Protein 3MSZ (pdb70)

Secondary structure (DSSP, 8-state):
--EEEEE-TT-HHHHHHHHHHHHTT---EEEE--SHHHHHHHHH---SS--SS---SS-EEEETTEEEESHHHHHHTHHHHTT-/--EEEEE-TT-HHHHHHHHHHHHTT---EEEE--SHHHHHHHHH---S--SSS---SS-EEEETTEEEESHHHHHHTHHHHHTT-

Solvent-accessible surface area: 10669 Å² total

Radius of gyration: 21.6 Å; Cα contacts (8 Å, |Δi|>4): 245; chains: 2; bounding box: 24×39×64 Å

CATH classification: 3.40.30.10

Organism: Francisella tularensis subsp. tularensis (strain SCHU S4 / Schu 4) (NCBI:txid177416)

Foldseek 3Di:
DEKEKEEEPPDVQSVVVVVLCVVLVHDYHYDYDHDPVRLVVVQVVCPVPQAPDRDDDDTWMDDPSHTQGTNVSCVVCVPVVSVD/DAKEWEEEPPDVQSVVLVVLCVVLVHDYHYDYDHDPVVVVVVLVVCVVPQEPDRDDHDTWMADPSHTQGHSVSCVVCVVVVSVVD

Nearest PDB structures (foldseek):
  3msz-assembly1_A  TM=1.012E+00  e=7.081E-17  Francisella tularensis subsp. tularensis SCHU S4
  7c10-assembly1_A  TM=7.544E-01  e=7.042E-05  Alkaliphilus oremlandii OhILAs
  3rhb-assembly1_A  TM=8.238E-01  e=4.441E-04  Arabidopsis thaliana
  1grx-assembly1_A  TM=6.481E-01  e=5.360E-05  Escherichia coli
  2g2q-assembly2_B  TM=4.578E-01  e=2.526E-01  Orthopoxvirus vaccinia

Structure (mmCIF, N/CA/C/O backbone):
data_3MSZ
#
_entry.id   3MSZ
#
_cell.length_a   49.139
_cell.length_b   49.139
_cell.length_c   140.199
_cell.angle_alpha   90.00
_cell.angle_beta   90.00
_cell.angle_gamma   120.00
#
_symmetry.space_group_name_H-M   'P 32 2 1'
#
loop_
_entity.id
_entity.type
_entity.pdbx_description
1 polymer 'Glutaredoxin 1'
2 non-polymer 'CACODYLATE ION'
3 non-polymer GLUTATHIONE
4 non-polymer GLYCEROL
5 water water
#
loop_
_atom_site.group_PDB
_atom_site.id
_atom_site.type_symbol
_atom_site.label_atom_id
_atom_site.label_alt_id
_atom_site.label_comp_id
_atom_site.label_asym_id
_atom_site.label_entity_id
_atom_site.label_seq_id
_atom_site.pdbx_PDB_ins_code
_atom_site.Cartn_x
_atom_site.Cartn_y
_atom_site.Cartn_z
_atom_site.occupancy
_atom_site.B_iso_or_equiv
_atom_site.auth_seq_id
_atom_site.auth_comp_id
_atom_site.auth_asym_id
_atom_site.auth_atom_id
_atom_site.pdbx_PDB_model_num
ATOM 1 N N . ALA A 1 3 ? -16.490 -11.277 15.635 1.00 80.15 0 ALA A N 1
ATOM 2 C CA . ALA A 1 3 ? -16.180 -9.999 15.016 1.00 75.88 0 ALA A CA 1
ATOM 3 C C . ALA A 1 3 ? -16.833 -9.875 13.629 1.00 75.14 0 ALA A C 1
ATOM 4 O O . ALA A 1 3 ? -16.731 -10.785 12.798 1.00 77.79 0 ALA A O 1
ATOM 14 N N . LYS A 1 5 ? -16.941 -7.645 10.017 1.00 33.62 2 LYS A N 1
ATOM 15 C CA . LYS A 1 5 ? -15.949 -6.946 9.212 1.00 36.72 2 LYS A CA 1
ATOM 16 C C . LYS A 1 5 ? -16.482 -5.577 8.766 1.00 40.06 2 LYS A C 1
ATOM 17 O O . LYS A 1 5 ? -17.445 -5.491 7.997 1.00 42.96 2 LYS A O 1
ATOM 23 N N . VAL A 1 6 ? -15.849 -4.518 9.262 1.00 37.79 3 VAL A N 1
ATOM 24 C CA . VAL A 1 6 ? -16.261 -3.147 8.992 1.00 34.61 3 VAL A CA 1
ATOM 25 C C . VAL A 1 6 ? -15.226 -2.434 8.150 1.00 27.85 3 VAL A C 1
ATOM 26 O O . VAL A 1 6 ? -14.047 -2.410 8.479 1.00 27.41 3 VAL A O 1
ATOM 30 N N . LYS A 1 7 ? -15.680 -1.835 7.062 1.00 25.19 4 LYS A N 1
ATOM 31 C CA . LYS A 1 7 ? -14.829 -0.984 6.255 1.00 25.63 4 LYS A CA 1
ATOM 32 C C . LYS A 1 7 ? -15.441 0.413 6.171 1.00 25.92 4 LYS A C 1
ATOM 33 O O . LYS A 1 7 ? -16.636 0.575 5.885 1.00 28.10 4 LYS A O 1
ATOM 39 N N A ILE A 1 8 ? -14.620 1.426 6.439 0.69 24.43 5 ILE A N 1
ATOM 40 N N B ILE A 1 8 ? -14.623 1.426 6.413 0.31 24.08 5 ILE A N 1
ATOM 41 C CA A ILE A 1 8 ? -15.049 2.814 6.346 0.69 21.80 5 ILE A CA 1
ATOM 42 C CA B ILE A 1 8 ? -15.095 2.792 6.307 0.31 22.48 5 ILE A CA 1
ATOM 43 C C A ILE A 1 8 ? -14.138 3.629 5.437 0.69 23.81 5 ILE A C 1
ATOM 44 C C B ILE A 1 8 ? -14.160 3.640 5.454 0.31 23.31 5 ILE A C 1
ATOM 45 O O A ILE A 1 8 ? -12.912 3.651 5.615 0.69 24.06 5 ILE A O 1
ATOM 46 O O B ILE A 1 8 ? -12.943 3.671 5.664 0.31 23.74 5 ILE A O 1
ATOM 55 N N . TYR A 1 9 ? -14.757 4.324 4.489 1.00 22.36 6 TYR A N 1
ATOM 56 C CA . TYR A 1 9 ? -14.051 5.216 3.609 1.00 21.08 6 TYR A CA 1
ATOM 57 C C . TYR A 1 9 ? -14.261 6.638 4.090 1.00 22.41 6 TYR A C 1
ATOM 58 O O . TYR A 1 9 ? -15.403 7.063 4.296 1.00 21.06 6 TYR A O 1
ATOM 67 N N . THR A 1 10 ? -13.156 7.375 4.235 1.00 17.09 7 THR A N 1
ATOM 68 C CA . THR A 1 10 ? -13.188 8.667 4.869 1.00 13.53 7 THR A CA 1
ATOM 69 C C . THR A 1 10 ? -12.243 9.660 4.198 1.00 21.64 7 THR A C 1
ATOM 70 O O . THR A 1 10 ? -11.532 9.328 3.250 1.00 23.29 7 THR A O 1
ATOM 74 N N . ARG A 1 11 ? -12.281 10.894 4.690 1.00 24.76 8 ARG A N 1
ATOM 75 C CA . ARG A 1 11 ? -11.259 11.884 4.390 1.00 25.61 8 ARG A CA 1
ATOM 76 C C . ARG A 1 11 ? -10.963 12.626 5.712 1.00 29.77 8 ARG A C 1
ATOM 77 O O . ARG A 1 11 ? -11.779 12.587 6.674 1.00 25.62 8 ARG A O 1
ATOM 85 N N . ASN A 1 12 ? -9.796 13.261 5.792 1.00 30.17 9 ASN A N 1
ATOM 86 C CA . ASN A 1 12 ? -9.489 14.147 6.935 1.00 27.48 9 ASN A CA 1
ATOM 87 C C . ASN A 1 12 ? -10.282 15.458 6.829 1.00 24.01 9 ASN A C 1
ATOM 88 O O . ASN A 1 12 ? -10.560 15.933 5.723 1.00 23.20 9 ASN A O 1
ATOM 93 N N . GLY A 1 13 ? -10.660 16.036 7.969 1.00 22.18 10 GLY A N 1
ATOM 94 C CA . GLY A 1 13 ? -11.459 17.256 7.993 1.00 25.87 10 GLY A CA 1
ATOM 95 C C . GLY A 1 13 ? -12.944 17.016 7.746 1.00 30.29 10 GLY A C 1
ATOM 96 O O . GLY A 1 13 ? -13.696 17.951 7.456 1.00 29.95 10 GLY A O 1
ATOM 97 N N A CYS A 1 14 ? -13.359 15.753 7.870 0.46 27.21 11 CYS A N 1
ATOM 98 N N B CYS A 1 14 ? -13.355 15.756 7.841 0.54 27.22 11 CYS A N 1
ATOM 99 C CA A CYS A 1 14 ? -14.752 15.334 7.698 0.46 25.85 11 CYS A CA 1
ATOM 100 C CA B CYS A 1 14 ? -14.756 15.402 7.705 0.54 25.48 11 CYS A CA 1
ATOM 101 C C A CYS A 1 14 ? -15.347 14.883 9.038 0.46 24.07 11 CYS A C 1
ATOM 102 C C B CYS A 1 14 ? -15.284 14.923 9.060 0.54 23.99 11 CYS A C 1
ATOM 103 O O A CYS A 1 14 ? -15.226 13.718 9.418 0.46 27.22 11 CYS A O 1
ATOM 104 O O B CYS A 1 14 ? -15.030 13.796 9.487 0.54 27.07 11 CYS A O 1
ATOM 109 N N . PRO A 1 15 ? -15.980 15.809 9.769 1.00 25.50 12 PRO A N 1
ATOM 110 C CA . PRO A 1 15 ? -16.467 15.450 11.103 1.00 23.23 12 PRO A CA 1
ATOM 111 C C . PRO A 1 15 ? -17.429 14.273 11.103 1.00 24.51 12 PRO A C 1
ATOM 112 O O . PRO A 1 15 ? -17.400 13.475 12.050 1.00 21.40 12 PRO A O 1
ATOM 116 N N . TYR A 1 16 ? -18.246 14.130 10.063 1.00 20.33 13 TYR A N 1
ATOM 117 C CA . TYR A 1 16 ? -19.145 12.977 10.037 1.00 22.54 13 TYR A CA 1
ATOM 118 C C . TYR A 1 16 ? -18.374 11.673 9.918 1.00 23.39 13 TYR A C 1
ATOM 119 O O . TYR A 1 16 ? -18.838 10.638 10.402 1.00 22.22 13 TYR A O 1
ATOM 128 N N A CYS A 1 17 ? -17.206 11.726 9.288 0.49 20.15 14 CYS A N 1
ATOM 129 N N B CYS A 1 17 ? -17.206 11.720 9.284 0.51 20.15 14 CYS A N 1
ATOM 130 C CA A CYS A 1 17 ? -16.295 10.584 9.280 0.49 19.73 14 CYS A CA 1
ATOM 131 C CA B CYS A 1 17 ? -16.295 10.573 9.290 0.51 19.71 14 CYS A CA 1
ATOM 132 C C A CYS A 1 17 ? -15.814 10.281 10.701 0.49 21.39 14 CYS A C 1
ATOM 133 C C B CYS A 1 17 ? -15.805 10.277 10.705 0.51 21.37 14 CYS A C 1
ATOM 134 O O A CYS A 1 17 ? -15.686 9.123 11.082 0.49 22.58 14 CYS A O 1
ATOM 135 O O B CYS A 1 17 ? -15.651 9.120 11.083 0.51 22.44 14 CYS A O 1
ATOM 140 N N . VAL A 1 18 ? -15.561 11.322 11.491 1.00 20.95 15 VAL A N 1
ATOM 141 C CA . VAL A 1 18 ? -15.106 11.129 12.888 1.00 20.15 15 VAL A CA 1
ATOM 142 C C . VAL A 1 18 ? -16.292 10.601 13.733 1.00 22.18 15 VAL A C 1
ATOM 143 O O . VAL A 1 18 ? -16.105 9.717 14.556 1.00 19.81 15 VAL A O 1
ATOM 147 N N . TRP A 1 19 ? -17.514 11.121 13.509 1.00 18.14 16 TRP A N 1
ATOM 148 C CA . TRP A 1 19 ? -18.666 10.612 14.266 1.00 21.84 16 TRP A CA 1
ATOM 149 C C . TRP A 1 19 ? -18.879 9.125 14.001 1.00 22.35 16 TRP A C 1
ATOM 150 O O . TRP A 1 19 ? -19.259 8.380 14.887 1.00 19.92 16 TRP A O 1
ATOM 161 N N . ALA A 1 20 ? -18.649 8.701 12.776 1.00 15.97 17 ALA A N 1
ATOM 162 C CA . ALA A 1 20 ? -18.859 7.302 12.435 1.00 20.61 17 ALA A CA 1
ATOM 163 C C . ALA A 1 20 ? -17.848 6.421 13.134 1.00 22.66 17 ALA A C 1
ATOM 164 O O . ALA A 1 20 ? -18.195 5.367 13.713 1.00 21.95 17 ALA A O 1
ATOM 166 N N . LYS A 1 21 ? -16.578 6.806 13.038 1.00 24.76 18 LYS A N 1
ATOM 167 C CA . LYS A 1 21 ? -15.487 6.052 13.702 1.00 25.90 18 LYS A CA 1
ATOM 168 C C . LYS A 1 21 ? -15.687 6.017 15.211 1.00 25.86 18 LYS A C 1
ATOM 169 O O . LYS A 1 21 ? -15.532 4.978 15.850 1.00 28.60 18 LYS A O 1
ATOM 175 N N . GLN A 1 22 ? -16.014 7.173 15.776 1.00 23.11 19 GLN A N 1
ATOM 176 C CA . GLN A 1 22 ? -16.274 7.272 17.204 1.00 22.22 19 GLN A CA 1
ATOM 177 C C . GLN A 1 22 ? -17.372 6.314 17.645 1.00 23.74 19 GLN A C 1
ATOM 178 O O . GLN A 1 22 ? -17.290 5.713 18.721 1.00 22.45 19 GLN A O 1
ATOM 184 N N . TRP A 1 23 ? -18.402 6.162 16.814 1.00 20.62 20 TRP A N 1
ATOM 185 C CA . TRP A 1 23 ? -19.471 5.227 17.143 1.00 25.74 20 TRP A CA 1
ATOM 186 C C . TRP A 1 23 ? -18.945 3.785 17.248 1.00 24.79 20 TRP A C 1
ATOM 187 O O . TRP A 1 23 ? -19.276 3.043 18.183 1.00 22.54 20 TRP A O 1
ATOM 198 N N . PHE A 1 24 ? -18.155 3.374 16.267 1.00 24.21 21 PHE A N 1
ATOM 199 C CA . PHE A 1 24 ? -17.586 2.030 16.282 1.00 29.58 21 PHE A CA 1
ATOM 200 C C . PHE A 1 24 ? -16.667 1.850 17.487 1.00 29.24 21 PHE A C 1
ATOM 201 O O . PHE A 1 24 ? -16.741 0.832 18.184 1.00 26.26 21 PHE A O 1
ATOM 209 N N . GLU A 1 25 ? -15.818 2.850 17.724 1.00 24.33 22 GLU A N 1
ATOM 210 C CA . GLU A 1 25 ? -14.904 2.839 18.871 1.00 30.70 22 GLU A CA 1
ATOM 211 C C . GLU A 1 25 ? -15.625 2.791 20.223 1.00 29.07 22 GLU A C 1
ATOM 212 O O . GLU A 1 25 ? -15.181 2.095 21.122 1.00 26.16 22 GLU A O 1
ATOM 218 N N . GLU A 1 26 ? -16.721 3.529 20.373 1.00 26.41 23 GLU A N 1
ATOM 219 C CA . GLU A 1 26 ? -17.461 3.563 21.649 1.00 29.14 23 GLU A CA 1
ATOM 220 C C . GLU A 1 26 ? -18.167 2.249 21.885 1.00 28.12 23 GLU A C 1
ATOM 221 O O . GLU A 1 26 ? -18.593 1.943 23.003 1.00 29.74 23 GLU A O 1
ATOM 227 N N . ASN A 1 27 ? -18.241 1.436 20.839 1.00 23.19 24 ASN A N 1
ATOM 228 C CA . ASN A 1 27 ? -18.845 0.110 20.952 1.00 19.77 24 ASN A CA 1
ATOM 229 C C . ASN A 1 27 ? -17.828 -1.036 20.778 1.00 27.73 24 ASN A C 1
ATOM 230 O O . ASN A 1 27 ? -18.187 -2.204 20.577 1.00 31.53 24 ASN A O 1
ATOM 235 N N . ASN A 1 28 ? -16.553 -0.674 20.856 1.00 25.16 25 ASN A N 1
ATOM 236 C CA . ASN A 1 28 ? -15.475 -1.636 20.771 1.00 30.07 25 ASN A CA 1
ATOM 237 C C . ASN A 1 28 ? -15.564 -2.496 19.510 1.00 33.80 25 ASN A C 1
ATOM 238 O O . ASN A 1 28 ? -15.377 -3.719 19.557 1.00 31.52 25 ASN A O 1
ATOM 243 N N . ILE A 1 29 ? -15.862 -1.854 18.385 1.00 29.17 26 ILE A N 1
ATOM 244 C CA . ILE A 1 29 ? -15.932 -2.548 17.107 1.00 32.30 26 ILE A CA 1
ATOM 245 C C . ILE A 1 29 ? -14.747 -2.091 16.260 1.00 31.51 26 ILE A C 1
ATOM 246 O O . ILE A 1 29 ? -14.602 -0.905 15.975 1.00 29.38 26 ILE A O 1
ATOM 251 N N . ALA A 1 30 ? -13.869 -3.023 15.904 1.00 30.53 27 ALA A N 1
ATOM 252 C CA . ALA A 1 30 ? -12.720 -2.689 15.064 1.00 37.28 27 ALA A CA 1
ATOM 253 C C . ALA A 1 30 ? -13.164 -2.430 13.635 1.00 30.07 27 ALA A C 1
ATOM 254 O O . ALA A 1 30 ? -14.187 -2.919 13.204 1.00 32.37 27 ALA A O 1
ATOM 256 N N . PHE A 1 31 ? -12.387 -1.656 12.896 1.00 33.34 28 PHE A N 1
ATOM 257 C CA . PHE A 1 31 ? -12.751 -1.335 11.521 1.00 32.81 28 PHE A CA 1
ATOM 258 C C . PHE A 1 31 ? -11.475 -1.028 10.763 1.00 32.52 28 PHE A C 1
ATOM 259 O O . PHE A 1 31 ? -10.456 -0.671 11.371 1.00 30.85 28 PHE A O 1
ATOM 267 N N . ASP A 1 32 ? -11.543 -1.189 9.446 1.00 25.49 29 ASP A N 1
ATOM 268 C CA . ASP A 1 32 ? -10.482 -0.779 8.544 1.00 37.29 29 ASP A CA 1
ATOM 269 C C . ASP A 1 32 ? -10.892 0.514 7.843 1.00 34.75 29 ASP A C 1
ATOM 270 O O . ASP A 1 32 ? -11.961 0.601 7.201 1.00 31.53 29 ASP A O 1
ATOM 275 N N . GLU A 1 33 ? -10.037 1.519 7.972 1.00 30.95 30 GLU A N 1
ATOM 276 C CA . GLU A 1 33 ? -10.311 2.817 7.393 1.00 26.91 30 GLU A CA 1
ATOM 277 C C . GLU A 1 33 ? -9.466 2.996 6.136 1.00 26.49 30 GLU A C 1
ATOM 278 O O . GLU A 1 33 ? -8.250 2.754 6.142 1.00 28.30 30 GLU A O 1
ATOM 284 N N . THR A 1 34 ? -10.107 3.455 5.071 1.00 23.43 31 THR A N 1
ATOM 285 C CA . THR A 1 34 ? -9.390 3.930 3.890 1.00 28.01 31 THR A CA 1
ATOM 286 C C . THR A 1 34 ? -9.605 5.431 3.744 1.00 29.89 31 THR A C 1
ATOM 287 O O . THR A 1 34 ? -10.746 5.875 3.579 1.00 24.80 31 THR A O 1
ATOM 291 N N . ILE A 1 35 ? -8.519 6.204 3.833 1.00 30.24 32 ILE A N 1
ATOM 292 C CA . ILE A 1 35 ? -8.580 7.668 3.752 1.00 28.13 32 ILE A CA 1
ATOM 293 C C . ILE A 1 35 ? -8.283 8.135 2.320 1.00 29.99 32 ILE A C 1
ATOM 294 O O . ILE A 1 35 ? -7.251 7.812 1.757 1.00 36.09 32 ILE A O 1
ATOM 299 N N A ILE A 1 36 ? -9.210 8.879 1.735 0.55 26.45 33 ILE A N 1
ATOM 300 N N B ILE A 1 36 ? -9.207 8.903 1.762 0.45 26.77 33 ILE A N 1
ATOM 301 C CA A ILE A 1 36 ? -9.020 9.437 0.399 0.55 28.60 33 ILE A CA 1
ATOM 302 C CA B ILE A 1 36 ? -9.078 9.438 0.415 0.45 28.54 33 ILE A CA 1
ATOM 303 C C A ILE A 1 36 ? -9.242 10.945 0.440 0.55 28.03 33 ILE A C 1
ATOM 304 C C B ILE A 1 36 ? -9.260 10.953 0.475 0.45 27.99 33 ILE A C 1
ATOM 305 O O A ILE A 1 36 ? -10.361 11.432 0.261 0.55 25.81 33 ILE A O 1
ATOM 306 O O B ILE A 1 36 ? -10.378 11.457 0.341 0.45 25.76 33 ILE A O 1
ATOM 315 N N . ASP A 1 37 ? -8.175 11.689 0.696 1.00 29.11 34 ASP A N 1
ATOM 316 C CA . ASP A 1 37 ? -8.312 13.138 0.934 1.00 33.39 34 ASP A CA 1
ATOM 317 C C . ASP A 1 37 ? -8.573 13.941 -0.344 1.00 32.17 34 ASP A C 1
ATOM 318 O O . ASP A 1 37 ? -9.411 14.853 -0.373 1.00 36.45 34 ASP A O 1
ATOM 323 N N . ASP A 1 38 ? -7.901 13.593 -1.422 1.00 23.78 35 ASP A N 1
ATOM 324 C CA . ASP A 1 38 ? -8.036 14.491 -2.575 1.00 32.89 35 ASP A CA 1
ATOM 325 C C . ASP A 1 38 ? -9.298 14.295 -3.422 1.00 31.88 35 ASP A C 1
ATOM 326 O O . ASP A 1 38 ? -9.880 13.192 -3.509 1.00 34.01 35 ASP A O 1
ATOM 331 N N . TYR A 1 39 ? -9.738 15.395 -4.012 1.00 29.08 36 TYR A N 1
ATOM 332 C CA . TYR A 1 39 ? -10.969 15.401 -4.771 1.00 33.72 36 TYR A CA 1
ATOM 333 C C . TYR A 1 39 ? -10.864 14.397 -5.916 1.00 33.62 36 TYR A C 1
ATOM 334 O O . TYR A 1 39 ? -11.806 13.635 -6.152 1.00 31.48 36 TYR A O 1
ATOM 343 N N . ALA A 1 40 ? -9.713 14.370 -6.591 1.00 33.57 37 ALA A N 1
ATOM 344 C CA . ALA A 1 40 ? -9.493 13.416 -7.696 1.00 29.64 37 ALA A CA 1
ATOM 345 C C . ALA A 1 40 ? -9.663 11.947 -7.283 1.00 34.32 37 ALA A C 1
ATOM 346 O O . ALA A 1 40 ? -10.362 11.180 -7.953 1.00 35.40 37 ALA A O 1
ATOM 348 N N . GLN A 1 41 ? -9.015 11.553 -6.192 1.00 30.84 38 GLN A N 1
ATOM 349 C CA . GLN A 1 41 ? -9.142 10.199 -5.667 1.00 32.34 38 GLN A CA 1
ATOM 350 C C . GLN A 1 41 ? -10.561 9.867 -5.222 1.00 30.73 38 GLN A C 1
ATOM 351 O O . GLN A 1 41 ? -11.017 8.748 -5.403 1.00 30.99 38 GLN A O 1
ATOM 357 N N . ARG A 1 42 ? -11.247 10.811 -4.596 1.00 28.84 39 ARG A N 1
ATOM 358 C CA . ARG A 1 42 ? -12.606 10.542 -4.128 1.00 26.66 39 ARG A CA 1
ATOM 359 C C . ARG A 1 42 ? -13.574 10.368 -5.281 1.00 26.30 39 ARG A C 1
ATOM 360 O O . ARG A 1 42 ? -14.426 9.477 -5.248 1.00 27.22 39 ARG A O 1
ATOM 368 N N . SER A 1 43 ? -13.464 11.201 -6.307 1.00 25.62 40 SER A N 1
ATOM 369 C CA . SER A 1 43 ? -14.459 11.106 -7.379 1.00 27.97 40 SER A CA 1
ATOM 370 C C . SER A 1 43 ? -14.264 9.828 -8.171 1.00 23.80 40 SER A C 1
ATOM 371 O O . SER A 1 43 ? -15.219 9.274 -8.690 1.00 24.06 40 SER A O 1
ATOM 374 N N . LYS A 1 44 ? -13.018 9.365 -8.247 1.00 26.43 41 LYS A N 1
ATOM 375 C CA . LYS A 1 44 ? -12.709 8.104 -8.899 1.00 30.25 41 LYS A CA 1
ATOM 376 C C . LYS A 1 44 ? -13.282 6.934 -8.089 1.00 27.60 41 LYS A C 1
ATOM 377 O O . LYS A 1 44 ? -13.822 5.986 -8.636 1.00 22.28 41 LYS A O 1
ATOM 383 N N . PHE A 1 45 ? -13.104 6.987 -6.783 1.00 24.20 42 PHE A N 1
ATOM 384 C CA . PHE A 1 45 ? -13.733 6.040 -5.888 1.00 24.12 42 PHE A CA 1
ATOM 385 C C . PHE A 1 45 ? -15.286 6.065 -6.002 1.00 22.50 42 PHE A C 1
ATOM 386 O O . PHE A 1 45 ? -15.923 5.020 -6.116 1.00 22.73 42 PHE A O 1
ATOM 394 N N . TYR A 1 46 ? -15.896 7.249 -5.991 1.00 18.23 43 TYR A N 1
ATOM 395 C CA . TYR A 1 46 ? -17.344 7.332 -6.180 1.00 20.28 43 TYR A CA 1
ATOM 396 C C . TYR A 1 46 ? -17.791 6.648 -7.466 1.00 26.69 43 TYR A C 1
ATOM 397 O O . TYR A 1 46 ? -18.727 5.821 -7.466 1.00 22.69 43 TYR A O 1
ATOM 406 N N A ASP A 1 47 ? -17.133 6.987 -8.564 0.53 25.71 44 ASP A N 1
ATOM 407 N N B ASP A 1 47 ? -17.148 6.986 -8.579 0.47 25.89 44 ASP A N 1
ATOM 408 C CA A ASP A 1 47 ? -17.575 6.485 -9.860 0.53 27.26 44 ASP A CA 1
ATOM 409 C CA B ASP A 1 47 ? -17.582 6.438 -9.870 0.47 26.51 44 ASP A CA 1
ATOM 410 C C A ASP A 1 47 ? -17.378 4.962 -9.928 0.53 27.49 44 ASP A C 1
ATOM 411 C C B ASP A 1 47 ? -17.417 4.927 -9.857 0.47 27.60 44 ASP A C 1
ATOM 412 O O A ASP A 1 47 ? -18.246 4.225 -10.414 0.53 26.74 44 ASP A O 1
ATOM 413 O O B ASP A 1 47 ? -18.320 4.169 -10.244 0.47 26.39 44 ASP A O 1
ATOM 422 N N . GLU A 1 48 ? -16.253 4.489 -9.395 1.00 26.41 45 GLU A N 1
ATOM 423 C CA . GLU A 1 48 ? -15.990 3.074 -9.292 1.00 29.71 45 GLU A CA 1
ATOM 424 C C . GLU A 1 48 ? -17.059 2.339 -8.461 1.00 28.01 45 GLU A C 1
ATOM 425 O O . GLU A 1 48 ? -17.649 1.385 -8.919 1.00 26.02 45 GLU A O 1
ATOM 439 N N . ASN A 1 50 ? -20.066 3.365 -7.665 1.00 20.45 47 ASN A N 1
ATOM 440 C CA . ASN A 1 50 ? -21.406 3.550 -8.250 1.00 15.83 47 ASN A CA 1
ATOM 441 C C . ASN A 1 50 ? -21.671 2.637 -9.447 1.00 22.87 47 ASN A C 1
ATOM 442 O O . ASN A 1 50 ? -22.817 2.478 -9.866 1.00 24.82 47 ASN A O 1
ATOM 447 N N . GLN A 1 51 ? -20.626 1.984 -9.935 1.00 20.53 48 GLN A N 1
ATOM 448 C CA . GLN A 1 51 ? -20.773 1.001 -10.994 1.00 19.12 48 GLN A CA 1
ATOM 449 C C . GLN A 1 51 ? -20.312 -0.396 -10.592 1.00 21.16 48 GLN A C 1
ATOM 450 O O . GLN A 1 51 ? -20.047 -1.245 -11.463 1.00 26.85 48 GLN A O 1
ATOM 456 N N . SER A 1 52 ? -20.198 -0.654 -9.291 1.00 19.81 49 SER A N 1
ATOM 457 C CA . SER A 1 52 ? -19.582 -1.897 -8.844 1.00 21.32 49 SER A CA 1
ATOM 458 C C . SER A 1 52 ? -20.642 -2.930 -8.509 1.00 22.62 49 SER A C 1
ATOM 459 O O . SER A 1 52 ? -20.337 -4.104 -8.352 1.00 21.77 49 SER A O 1
ATOM 462 N N . GLY A 1 53 ? -21.885 -2.480 -8.348 1.00 21.81 50 GLY A N 1
ATOM 463 C CA . GLY A 1 53 ? -22.923 -3.369 -7.870 1.00 20.43 50 GLY A CA 1
ATOM 464 C C . GLY A 1 53 ? -22.963 -3.474 -6.343 1.00 25.54 50 GLY A C 1
ATOM 465 O O . GLY A 1 53 ? -23.826 -4.154 -5.812 1.00 29.51 50 GLY A O 1
ATOM 466 N N . LYS A 1 54 ? -22.059 -2.810 -5.626 1.00 25.84 51 LYS A N 1
ATOM 467 C CA . LYS A 1 54 ? -21.948 -3.029 -4.168 1.00 30.69 51 LYS A CA 1
ATOM 468 C C . LYS A 1 54 ? -22.639 -1.966 -3.301 1.00 29.99 51 LYS A C 1
ATOM 469 O O . LYS A 1 54 ? -22.750 -2.126 -2.089 1.00 31.49 51 LYS A O 1
ATOM 475 N N . VAL A 1 55 ? -23.078 -0.867 -3.898 1.00 25.58 52 VAL A N 1
ATOM 476 C CA . VAL A 1 55 ? -23.696 0.189 -3.092 1.00 21.69 52 VAL A CA 1
ATOM 477 C C . VAL A 1 55 ? -25.199 0.143 -3.283 1.00 26.22 52 VAL A C 1
ATOM 478 O O . VAL A 1 55 ? -25.707 -0.440 -4.264 1.00 26.46 52 VAL A O 1
ATOM 482 N N . ILE A 1 56 ? -25.929 0.713 -2.336 1.00 24.09 53 ILE A N 1
ATOM 483 C CA . ILE A 1 56 ? -27.390 0.597 -2.377 1.00 28.86 53 ILE A CA 1
ATOM 484 C C . ILE A 1 56 ? -28.024 1.899 -2.818 1.00 23.97 53 ILE A C 1
ATOM 485 O O . ILE A 1 56 ? -29.247 1.992 -2.988 1.00 24.87 53 ILE A O 1
ATOM 490 N N . PHE A 1 57 ? -27.172 2.910 -2.971 1.00 19.62 54 PHE A N 1
ATOM 491 C CA . PHE A 1 57 ? -27.561 4.171 -3.543 1.00 21.96 54 PHE A CA 1
ATOM 492 C C . PHE A 1 57 ? -26.288 4.813 -4.142 1.00 24.97 54 PHE A C 1
ATOM 493 O O . PHE A 1 57 ? -25.176 4.402 -3.836 1.00 23.52 54 PHE A O 1
ATOM 501 N N . PRO A 1 58 ? -26.450 5.798 -5.024 1.00 24.12 55 PRO A N 1
ATOM 502 C CA . PRO A 1 58 ? -25.248 6.351 -5.672 1.00 23.72 55 PRO A CA 1
ATOM 503 C C . PRO A 1 58 ? -24.535 7.258 -4.707 1.00 23.53 55 PRO A C 1
ATOM 504 O O . PRO A 1 58 ? -25.176 8.177 -4.191 1.00 25.90 55 PRO A O 1
ATOM 508 N N . ILE A 1 59 ? -23.261 6.992 -4.418 1.00 18.63 56 ILE A N 1
ATOM 509 C CA . ILE A 1 59 ? -22.579 7.735 -3.360 1.00 21.31 56 ILE A CA 1
ATOM 510 C C . ILE A 1 59 ? -21.865 8.960 -3.914 1.00 25.90 56 ILE A C 1
ATOM 511 O O . ILE A 1 59 ? -21.417 8.960 -5.063 1.00 25.65 56 ILE A O 1
ATOM 516 N N . SER A 1 60 ? -21.741 9.998 -3.094 1.00 23.33 57 SER A N 1
ATOM 517 C CA . SER A 1 60 ? -21.041 11.196 -3.532 1.00 19.70 57 SER A CA 1
ATOM 518 C C . SER A 1 60 ? -20.526 11.979 -2.335 0.84 25.37 57 SER A C 1
ATOM 519 O O . SER A 1 60 ? -20.147 13.139 -2.461 0.76 17.89 57 SER A O 1
ATOM 522 N N . THR A 1 61 ? -20.513 11.332 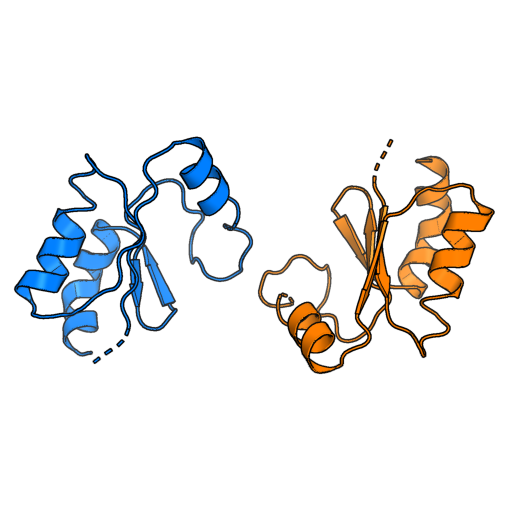-1.177 1.00 23.90 58 THR A N 1
ATOM 523 C CA . THR A 1 61 ? -19.966 11.919 0.038 1.00 27.95 58 THR A CA 1
ATOM 524 C C . THR A 1 61 ? -19.239 10.831 0.832 1.00 24.48 58 THR A C 1
ATOM 525 O O . THR A 1 61 ? -19.366 9.629 0.548 1.00 19.60 58 THR A O 1
ATOM 529 N N . VAL A 1 62 ? -18.470 11.253 1.829 1.00 28.22 59 VAL A N 1
ATOM 530 C CA . VAL A 1 62 ? -17.965 10.331 2.846 1.00 30.65 59 VAL A CA 1
ATOM 531 C C . VAL A 1 62 ? -18.516 10.826 4.167 1.00 25.93 59 VAL A C 1
ATOM 532 O O . VAL A 1 62 ? -18.890 11.979 4.271 1.00 23.42 59 VAL A O 1
ATOM 536 N N . PRO A 1 63 ? -18.581 9.948 5.177 1.00 28.38 60 PRO A N 1
ATOM 537 C CA . PRO A 1 63 ? -18.105 8.561 5.133 1.00 25.18 60 PRO A CA 1
ATOM 538 C C . PRO A 1 63 ? -19.038 7.617 4.349 1.00 23.98 60 PRO A C 1
ATOM 539 O O . PRO A 1 63 ? -20.227 7.899 4.186 1.00 21.75 60 PRO A O 1
ATOM 543 N N . GLN A 1 64 ? -18.471 6.505 3.882 1.00 26.14 61 GLN A N 1
ATOM 544 C CA . GLN A 1 64 ? -19.233 5.359 3.380 1.00 23.87 61 GLN A CA 1
ATOM 545 C C . GLN A 1 64 ? -18.809 4.133 4.178 1.00 24.03 61 GLN A C 1
ATOM 546 O O . GLN A 1 64 ? -17.622 3.775 4.243 1.00 22.85 61 GLN A O 1
ATOM 552 N N . ILE A 1 65 ? -19.805 3.476 4.766 1.00 22.49 62 ILE A N 1
ATOM 553 C CA . ILE A 1 65 ? -19.576 2.372 5.673 1.00 21.80 62 ILE A CA 1
ATOM 554 C C . ILE A 1 65 ? -20.097 1.054 5.089 1.00 27.38 62 ILE A C 1
ATOM 555 O O . ILE A 1 65 ? -21.244 0.976 4.622 1.00 23.87 62 ILE A O 1
ATOM 560 N N . PHE A 1 66 ? -19.241 0.034 5.078 1.00 22.91 63 PHE A N 1
ATOM 561 C CA . PHE A 1 66 ? -19.659 -1.310 4.685 1.00 26.40 63 PHE A CA 1
ATOM 562 C C . PHE A 1 66 ? -19.484 -2.272 5.862 1.00 30.04 63 PHE A C 1
ATOM 563 O O . PHE A 1 66 ? -18.480 -2.236 6.575 1.00 29.08 63 PHE A O 1
ATOM 571 N N . ILE A 1 67 ? -20.482 -3.114 6.078 1.00 32.10 64 ILE A N 1
ATOM 572 C CA . ILE A 1 67 ? -20.410 -4.096 7.145 1.00 36.42 64 ILE A CA 1
ATOM 573 C C . ILE A 1 67 ? -20.696 -5.470 6.560 1.00 41.94 64 ILE A C 1
ATOM 574 O O . ILE A 1 67 ? -21.762 -5.691 5.961 1.00 34.95 64 ILE A O 1
ATOM 579 N N . ASP A 1 68 ? -19.731 -6.373 6.739 1.00 41.59 65 ASP A N 1
ATOM 580 C CA . ASP A 1 68 ? -19.744 -7.695 6.107 1.00 46.82 65 ASP A CA 1
ATOM 581 C C . ASP A 1 68 ? -20.102 -7.570 4.622 1.00 49.35 65 ASP A C 1
ATOM 582 O O . ASP A 1 68 ? -20.911 -8.344 4.103 1.00 47.45 65 ASP A O 1
ATOM 587 N N . ASP A 1 69 ? -19.514 -6.571 3.966 1.00 46.85 66 ASP A N 1
ATOM 588 C CA . ASP A 1 69 ? -19.633 -6.403 2.514 1.00 51.90 66 ASP A CA 1
ATOM 589 C C . ASP A 1 69 ? -20.974 -5.808 2.060 1.00 47.49 66 ASP A C 1
ATOM 590 O O . ASP A 1 69 ? -21.217 -5.609 0.867 1.00 50.13 66 ASP A O 1
ATOM 595 N N . GLU A 1 70 ? -21.837 -5.510 3.017 1.00 38.35 67 GLU A N 1
ATOM 596 C CA . GLU A 1 70 ? -23.073 -4.839 2.706 1.00 40.33 67 GLU A CA 1
ATOM 597 C C . GLU A 1 70 ? -22.885 -3.340 2.928 1.00 34.72 67 GLU A C 1
ATOM 598 O O . GLU A 1 70 ? -22.473 -2.902 4.005 1.00 29.22 67 GLU A O 1
ATOM 604 N N . HIS A 1 71 ? -23.178 -2.563 1.894 1.00 30.45 68 HIS A N 1
ATOM 605 C CA . HIS A 1 71 ? -23.153 -1.103 1.966 1.00 26.99 68 HIS A CA 1
ATOM 606 C C . HIS A 1 71 ? -24.225 -0.613 2.950 1.00 28.37 68 HIS A C 1
ATOM 607 O O . HIS A 1 71 ? -25.400 -0.880 2.765 1.00 32.72 68 HIS A O 1
ATOM 614 N N . ILE A 1 72 ? -23.834 0.116 3.990 1.00 27.26 69 ILE A N 1
ATOM 615 C CA . ILE A 1 72 ? -24.813 0.647 4.937 1.00 26.13 69 ILE A CA 1
ATOM 616 C C . ILE A 1 72 ? -25.221 2.068 4.545 1.00 31.89 69 ILE A C 1
ATOM 617 O O . ILE A 1 72 ? -26.421 2.436 4.583 1.00 31.78 69 ILE A O 1
ATOM 622 N N . GLY A 1 73 ? -24.217 2.862 4.183 1.00 25.83 70 GLY A N 1
ATOM 623 C CA . GLY A 1 73 ? -24.440 4.252 3.856 1.00 26.38 70 GLY A CA 1
ATOM 624 C C . GLY A 1 73 ? -23.529 5.166 4.648 1.00 26.40 70 GLY A C 1
ATOM 625 O O . GLY A 1 73 ? -22.396 4.790 4.994 1.00 23.55 70 GLY A O 1
ATOM 626 N N . GLY A 1 74 ? -24.012 6.380 4.907 1.00 21.17 71 GLY A N 1
ATOM 627 C CA . GLY A 1 74 ? -23.267 7.353 5.697 1.00 20.06 71 GLY A CA 1
ATOM 628 C C . GLY A 1 74 ? -23.602 7.285 7.191 1.00 25.90 71 GLY A C 1
ATOM 629 O O . GLY A 1 74 ? -24.124 6.285 7.712 1.00 22.40 71 GLY A O 1
ATOM 630 N N . PHE A 1 75 ? -23.355 8.381 7.889 1.00 19.52 72 PHE A N 1
ATOM 631 C CA . PHE A 1 75 ? -23.569 8.374 9.324 1.00 25.61 72 PHE A CA 1
ATOM 632 C C . PHE A 1 75 ? -25.055 8.266 9.752 1.00 28.21 72 PHE A C 1
ATOM 633 O O . PHE A 1 75 ? -25.390 7.552 10.690 1.00 21.89 72 PHE A O 1
ATOM 641 N N . THR A 1 76 ? -25.933 8.984 9.054 1.00 27.62 73 THR A N 1
ATOM 642 C CA . THR A 1 76 ? -27.366 8.858 9.270 1.00 28.26 73 THR A CA 1
ATOM 643 C C . THR A 1 76 ? -27.806 7.420 9.189 1.00 30.98 73 THR A C 1
ATOM 644 O O . THR A 1 76 ? -28.540 6.948 10.055 1.00 32.38 73 THR A O 1
ATOM 648 N N . GLU A 1 77 ? -27.346 6.701 8.165 1.00 28.86 74 GLU A N 1
ATOM 649 C CA . GLU A 1 77 ? -27.756 5.313 8.034 1.00 25.93 74 GLU A CA 1
ATOM 650 C C . GLU A 1 77 ? -27.180 4.457 9.138 1.00 30.03 74 GLU A C 1
ATOM 651 O O . GLU A 1 77 ? -27.839 3.524 9.608 1.00 28.77 74 GLU A O 1
ATOM 657 N N . LEU A 1 78 ? -25.946 4.750 9.544 1.00 27.64 75 LEU A N 1
ATOM 658 C CA . LEU A 1 78 ? -25.325 3.991 10.624 1.00 25.48 75 LEU A CA 1
ATOM 659 C C . LEU A 1 78 ? -26.200 4.091 11.870 1.00 30.54 75 LEU A C 1
ATOM 660 O O . LEU A 1 78 ? -26.551 3.089 12.486 1.00 36.30 75 LEU A O 1
ATOM 665 N N . LYS A 1 79 ? -26.552 5.307 12.238 1.00 29.65 76 LYS A N 1
ATOM 666 C CA . LYS A 1 79 ? -27.340 5.504 13.450 1.00 35.12 76 LYS A CA 1
ATOM 667 C C . LYS A 1 79 ? -28.717 4.862 13.330 1.00 38.98 76 LYS A C 1
ATOM 668 O O . LYS A 1 79 ? -29.219 4.275 14.301 1.00 39.29 76 LYS A O 1
ATOM 674 N N . ALA A 1 80 ? -29.327 4.975 12.145 1.00 35.07 77 ALA A N 1
ATOM 675 C CA . ALA A 1 80 ? -30.628 4.343 11.901 1.00 36.78 77 ALA A CA 1
ATOM 676 C C . ALA A 1 80 ? -30.574 2.851 12.180 1.00 37.66 77 ALA A C 1
ATOM 677 O O . ALA A 1 80 ? -31.558 2.266 12.600 1.00 45.56 77 ALA A O 1
ATOM 679 N N . ASN A 1 81 ? -29.422 2.236 11.937 1.00 32.53 78 ASN A N 1
ATOM 680 C CA . ASN A 1 81 ? -29.270 0.806 12.165 1.00 36.85 78 ASN A CA 1
ATOM 681 C C . ASN A 1 81 ? -28.469 0.435 13.407 1.00 36.32 78 ASN A C 1
ATOM 682 O O . ASN A 1 81 ? -28.014 -0.709 13.519 1.00 36.41 78 ASN A O 1
ATOM 687 N N . ALA A 1 82 ? -28.300 1.382 14.331 1.00 31.38 79 ALA A N 1
ATOM 688 C CA . ALA A 1 82 ? -27.432 1.151 15.473 1.00 34.73 79 ALA A CA 1
ATOM 689 C C . ALA A 1 82 ? -27.821 -0.118 16.223 1.00 37.61 79 ALA A C 1
ATOM 690 O O . ALA A 1 82 ? -26.969 -0.958 16.526 1.00 36.54 79 ALA A O 1
ATOM 692 N N . ASP A 1 83 ? -29.107 -0.271 16.515 1.00 41.64 80 ASP A N 1
ATOM 693 C CA . ASP A 1 83 ? -29.551 -1.450 17.273 1.00 48.88 80 ASP A CA 1
ATOM 694 C C . ASP A 1 83 ? -29.203 -2.786 16.583 1.00 45.45 80 ASP A C 1
ATOM 695 O O . ASP A 1 83 ? -28.721 -3.711 17.245 1.00 42.61 80 ASP A O 1
ATOM 700 N N . LYS A 1 84 ? -29.426 -2.893 15.267 1.00 41.68 81 LYS A N 1
ATOM 701 C CA . LYS A 1 84 ? -29.158 -4.158 14.560 1.00 41.47 81 LYS A CA 1
ATOM 702 C C . LYS A 1 84 ? -27.663 -4.482 14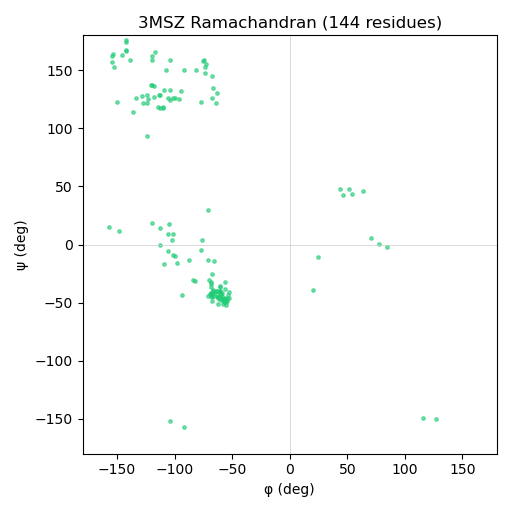.460 1.00 46.65 81 LYS A C 1
ATOM 703 O O . LYS A 1 84 ? -27.247 -5.615 14.651 1.00 52.24 81 LYS A O 1
ATOM 709 N N . ILE A 1 85 ? -26.853 -3.480 14.154 1.00 44.78 82 ILE A N 1
ATOM 710 C CA . ILE A 1 85 ? -25.412 -3.671 14.079 1.00 44.21 82 ILE A CA 1
ATOM 711 C C . ILE A 1 85 ? -24.820 -4.130 15.422 1.00 45.52 82 ILE A C 1
ATOM 712 O O . ILE A 1 85 ? -23.869 -4.926 15.445 1.00 41.95 82 ILE A O 1
ATOM 717 N N . LEU A 1 86 ? -25.375 -3.631 16.532 1.00 42.77 83 LEU A N 1
ATOM 718 C CA . LEU A 1 86 ? -24.923 -4.060 17.861 1.00 48.05 83 LEU A CA 1
ATOM 719 C C . LEU A 1 86 ? -25.465 -5.441 18.242 1.00 56.08 83 LEU A C 1
ATOM 720 O O . LEU A 1 86 ? -25.109 -5.985 19.283 1.00 59.06 83 LEU A O 1
ATOM 725 N N . ASN A 1 87 ? -26.324 -6.012 17.404 1.00 62.71 84 ASN A N 1
ATOM 726 C CA . ASN A 1 87 ? -26.690 -7.417 17.573 1.00 67.35 84 ASN A CA 1
ATOM 727 C C . ASN A 1 87 ? -25.628 -8.319 16.952 1.00 69.27 84 ASN A C 1
ATOM 728 O O . ASN A 1 87 ? -25.380 -9.425 17.423 1.00 78.58 84 ASN A O 1
ATOM 733 N N . LYS A 1 88 ? -24.993 -7.821 15.900 1.00 64.29 85 LYS A N 1
ATOM 734 C CA . LYS A 1 88 ? -23.791 -8.426 15.353 1.00 65.73 85 LYS A CA 1
ATOM 735 C C . LYS A 1 88 ? -22.583 -7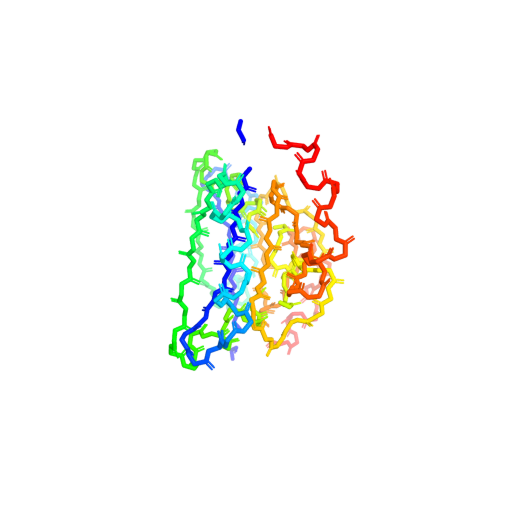.893 16.137 1.00 66.72 85 LYS A C 1
ATOM 736 O O . LYS A 1 88 ? -21.873 -8.629 16.823 1.00 65.72 85 LYS A O 1
ATOM 742 N N . ALA B 1 3 ? -12.918 9.304 -32.698 1.00 49.91 0 ALA B N 1
ATOM 743 C CA . ALA B 1 3 ? -12.673 7.927 -33.167 1.00 57.74 0 ALA B CA 1
ATOM 744 C C . ALA B 1 3 ? -13.479 6.876 -32.375 1.00 57.22 0 ALA B C 1
ATOM 745 O O . ALA B 1 3 ? -13.515 6.929 -31.146 1.00 61.40 0 ALA B O 1
ATOM 755 N N . LYS B 1 5 ? -14.608 3.832 -30.266 1.00 29.62 2 LYS B N 1
ATOM 756 C CA . LYS B 1 5 ? -13.850 3.015 -29.327 1.00 32.30 2 LYS B CA 1
ATOM 757 C C . LYS B 1 5 ? -14.404 1.593 -29.305 1.00 30.60 2 LYS B C 1
ATOM 758 O O . LYS B 1 5 ? -15.601 1.388 -29.070 1.00 31.71 2 LYS B O 1
ATOM 764 N N . VAL B 1 6 ? -13.546 0.615 -29.593 1.00 24.55 3 VAL B N 1
ATOM 765 C CA . VAL B 1 6 ? -13.985 -0.781 -29.624 1.00 27.27 3 VAL B CA 1
ATOM 766 C C . VAL B 1 6 ? -13.128 -1.622 -28.672 1.00 30.36 3 VAL B C 1
ATOM 767 O O . VAL B 1 6 ? -11.900 -1.676 -28.800 1.00 26.96 3 VAL B O 1
ATOM 771 N N . LYS B 1 7 ? -13.755 -2.276 -27.704 1.00 28.06 4 LYS B N 1
ATOM 772 C CA . LYS B 1 7 ? -12.988 -3.178 -26.853 1.00 27.53 4 LYS B CA 1
ATOM 773 C C . LYS B 1 7 ? -13.551 -4.582 -26.965 1.00 25.96 4 LYS B C 1
ATOM 774 O O . LYS B 1 7 ? -14.771 -4.777 -26.985 1.00 27.89 4 LYS B O 1
ATOM 780 N N . ILE B 1 8 ? -12.661 -5.556 -27.051 1.00 19.82 5 ILE B N 1
ATOM 781 C CA . ILE B 1 8 ? -13.090 -6.939 -27.149 1.00 22.05 5 ILE B CA 1
ATOM 782 C C . ILE B 1 8 ? -12.314 -7.859 -26.207 1.00 27.76 5 ILE B C 1
ATOM 783 O O . ILE B 1 8 ? -11.063 -7.884 -26.194 1.00 24.61 5 ILE B O 1
ATOM 788 N N . TYR B 1 9 ? -13.080 -8.596 -25.407 1.00 23.51 6 TYR B N 1
ATOM 789 C CA . TYR B 1 9 ? -12.545 -9.592 -24.515 1.00 25.32 6 TYR B CA 1
ATOM 790 C C . TYR B 1 9 ? -12.584 -10.969 -25.215 1.00 24.30 6 TYR B C 1
ATOM 791 O O . TYR B 1 9 ? -13.599 -11.357 -25.785 1.00 20.25 6 TYR B O 1
ATOM 800 N N . THR B 1 10 ? -11.471 -11.690 -25.157 1.00 21.94 7 THR B N 1
ATOM 801 C CA . THR B 1 10 ? -11.315 -12.909 -25.930 1.00 27.30 7 THR B CA 1
ATOM 802 C C . THR B 1 10 ? -10.564 -13.938 -25.105 1.00 28.13 7 THR B C 1
ATOM 803 O O . THR B 1 10 ? -10.101 -13.626 -23.991 1.00 23.70 7 THR B O 1
ATOM 807 N N . ARG B 1 11 ? -10.453 -15.152 -25.656 1.00 24.29 8 ARG B N 1
ATOM 808 C CA . ARG B 1 11 ? -9.511 -16.171 -25.154 1.00 21.74 8 ARG B CA 1
ATOM 809 C C . ARG B 1 11 ? -9.032 -16.939 -26.368 1.00 26.48 8 ARG B C 1
ATOM 810 O O . ARG B 1 11 ? -9.657 -16.894 -27.437 1.00 22.97 8 ARG B O 1
ATOM 818 N N . ASN B 1 12 ? -7.932 -17.662 -26.207 1.00 30.66 9 ASN B N 1
ATOM 819 C CA . ASN B 1 12 ? -7.551 -18.673 -27.187 1.00 29.82 9 ASN B CA 1
ATOM 820 C C . ASN B 1 12 ? -8.450 -19.900 -27.050 1.00 27.59 9 ASN B C 1
ATOM 821 O O . ASN B 1 12 ? -9.080 -20.124 -25.998 1.00 27.04 9 ASN B O 1
ATOM 826 N N . GLY B 1 13 ? -8.509 -20.688 -28.117 1.00 21.13 10 GLY B N 1
ATOM 827 C CA . GLY B 1 13 ? -9.356 -21.864 -28.119 1.00 21.14 10 GLY B CA 1
ATOM 828 C C . GLY B 1 13 ? -10.780 -21.476 -28.434 1.00 27.08 10 GLY B C 1
ATOM 829 O O . GLY B 1 13 ? -11.687 -22.259 -28.199 1.00 22.19 10 GLY B O 1
ATOM 830 N N A CYS B 1 14 ? -10.976 -20.292 -29.024 0.42 24.48 11 CYS B N 1
ATOM 831 N N B CYS B 1 14 ? -10.956 -20.269 -28.976 0.58 24.21 11 CYS B N 1
ATOM 832 C CA A CYS B 1 14 ? -12.318 -19.745 -29.258 0.42 24.51 11 CYS B CA 1
ATOM 833 C CA B CYS B 1 14 ? -12.277 -19.754 -29.298 0.58 24.58 11 CYS B CA 1
ATOM 834 C C A CYS B 1 14 ? -12.538 -19.211 -30.697 0.42 23.13 11 CYS B C 1
ATOM 835 C C B CYS B 1 14 ? -12.364 -19.261 -30.756 0.58 23.49 11 CYS B C 1
ATOM 836 O O A CYS B 1 14 ? -12.388 -18.014 -30.941 0.42 23.39 11 CYS B O 1
ATOM 837 O O B CYS B 1 14 ? -11.926 -18.156 -31.078 0.58 23.15 11 CYS B O 1
ATOM 842 N N . PRO B 1 15 ? -12.910 -20.095 -31.643 1.00 19.96 12 PRO B N 1
ATOM 843 C CA . PRO B 1 15 ? -13.021 -19.668 -33.056 1.00 23.69 12 PRO B CA 1
ATOM 844 C C . PRO B 1 15 ? -13.922 -18.416 -33.281 1.00 26.37 12 PRO B C 1
ATOM 845 O O . PRO B 1 15 ? -13.626 -17.594 -34.171 1.00 23.40 12 PRO B O 1
ATOM 849 N N . TYR B 1 16 ? -14.976 -18.230 -32.478 1.00 21.29 13 TYR B N 1
ATOM 850 C CA . TYR B 1 16 ? -15.815 -17.028 -32.668 1.00 25.23 13 TYR B CA 1
ATOM 851 C C . TYR B 1 16 ? -15.130 -15.734 -32.191 1.00 24.92 13 TYR B C 1
ATOM 852 O O . TYR B 1 16 ? -15.449 -14.645 -32.668 1.00 20.61 13 TYR B O 1
ATOM 861 N N A CYS B 1 17 ? -14.168 -15.854 -31.286 0.44 21.64 14 CYS B N 1
ATOM 862 N N B CYS B 1 17 ? -14.189 -15.850 -31.257 0.56 21.35 14 CYS B N 1
ATOM 863 C CA A CYS B 1 17 ? -13.366 -14.694 -30.924 0.44 23.24 14 CYS B CA 1
ATOM 864 C CA B CYS B 1 17 ? -13.353 -14.699 -30.934 0.56 23.34 14 CYS B CA 1
ATOM 865 C C A CYS B 1 17 ? -12.485 -14.275 -32.118 0.44 24.29 14 CYS B C 1
ATOM 866 C C B CYS B 1 17 ? -12.596 -14.285 -32.201 0.56 24.17 14 CYS B C 1
ATOM 867 O O A CYS B 1 17 ? -12.265 -13.086 -32.366 0.44 23.80 14 CYS B O 1
ATOM 868 O O B CYS B 1 17 ? -12.565 -13.114 -32.582 0.56 24.41 14 CYS B O 1
ATOM 873 N N . VAL B 1 18 ? -11.975 -15.262 -32.846 1.00 19.54 15 VAL B N 1
ATOM 874 C CA . VAL B 1 18 ? -11.206 -15.000 -34.058 1.00 21.87 15 VAL B CA 1
ATOM 875 C C . VAL B 1 18 ? -12.077 -14.353 -35.165 1.00 26.62 15 VAL B C 1
ATOM 876 O O . VAL B 1 18 ? -11.640 -13.398 -35.843 1.00 22.55 15 VAL B O 1
ATOM 880 N N . TRP B 1 19 ? -13.302 -14.862 -35.355 1.00 20.51 16 TRP B N 1
ATOM 881 C CA . TRP B 1 19 ? -14.175 -14.295 -36.385 1.00 20.89 16 TRP B CA 1
ATOM 882 C C . TRP B 1 19 ? -14.571 -12.865 -35.988 1.00 24.22 16 TRP B C 1
ATOM 883 O O . TRP B 1 19 ? -14.621 -11.990 -36.832 1.00 22.48 16 TRP B O 1
ATOM 894 N N . ALA B 1 20 ? -14.845 -12.621 -34.712 1.00 19.72 17 ALA B N 1
ATOM 895 C CA . ALA B 1 20 ? -15.168 -11.259 -34.293 1.00 20.41 17 ALA B CA 1
ATOM 896 C C . ALA B 1 20 ? -14.035 -10.292 -34.683 1.00 25.76 17 ALA B C 1
ATOM 897 O O . ALA B 1 20 ? -14.278 -9.220 -35.259 1.00 24.51 17 ALA B O 1
ATOM 899 N N . LYS B 1 21 ? -12.799 -10.697 -34.417 1.00 22.96 18 LYS B N 1
ATOM 900 C CA . LYS B 1 21 ? -11.626 -9.899 -34.783 1.00 25.77 18 LYS B CA 1
ATOM 901 C C . LYS B 1 21 ? -11.444 -9.694 -36.271 1.00 26.18 18 LYS B C 1
ATOM 902 O O . LYS B 1 21 ? -11.106 -8.588 -36.707 1.00 24.19 18 LYS B O 1
ATOM 908 N N . GLN B 1 22 ? -11.602 -10.770 -37.039 1.00 21.67 19 GLN B N 1
ATOM 909 C CA . GLN B 1 22 ? -11.510 -10.673 -38.489 1.00 22.37 19 GLN B CA 1
ATOM 910 C C . GLN B 1 22 ? -12.481 -9.593 -38.992 1.00 23.34 19 GLN B C 1
ATOM 911 O O . GLN B 1 22 ? -12.135 -8.787 -39.867 1.00 25.07 19 GLN B O 1
ATOM 917 N N . TRP B 1 23 ? -13.700 -9.583 -38.458 1.00 23.01 20 TRP B N 1
ATOM 918 C CA . TRP B 1 23 ? -14.676 -8.611 -38.916 1.00 26.58 20 TRP B CA 1
ATOM 919 C C . TRP B 1 23 ? -14.169 -7.174 -38.759 1.00 26.61 20 TRP B C 1
ATOM 920 O O . TRP B 1 23 ? -14.246 -6.350 -39.702 1.00 23.76 20 TRP B O 1
ATOM 931 N N . PHE B 1 24 ? -13.654 -6.858 -37.579 1.00 24.82 21 PHE B N 1
ATOM 932 C CA . PHE B 1 24 ? -13.159 -5.499 -37.374 1.00 30.10 21 PHE B CA 1
ATOM 933 C C . PHE B 1 24 ? -11.961 -5.210 -38.267 1.00 28.16 21 PHE B C 1
ATOM 934 O O . PHE B 1 24 ? -11.881 -4.148 -38.874 1.00 27.53 21 PHE B O 1
ATOM 942 N N . GLU B 1 25 ? -11.050 -6.167 -38.370 1.00 25.60 22 GLU B N 1
ATOM 943 C CA . GLU B 1 25 ? -9.853 -5.952 -39.181 1.00 32.91 22 GLU B CA 1
ATOM 944 C C . GLU B 1 25 ? -10.174 -5.732 -40.647 1.00 34.06 22 GLU B C 1
ATOM 945 O O . GLU B 1 25 ? -9.701 -4.769 -41.262 1.00 36.75 22 GLU B O 1
ATOM 951 N N . GLU B 1 26 ? -10.970 -6.629 -41.217 1.00 28.91 23 GLU B N 1
ATOM 952 C CA . GLU B 1 26 ? -11.268 -6.530 -42.635 1.00 31.58 23 GLU B CA 1
ATOM 953 C C . GLU B 1 26 ? -12.073 -5.271 -42.888 1.00 34.41 23 GLU B C 1
ATOM 954 O O . GLU B 1 26 ? -12.214 -4.847 -44.030 1.00 33.72 23 GLU B O 1
ATOM 960 N N . ASN B 1 27 ? -12.604 -4.664 -41.827 1.00 37.27 24 ASN B N 1
ATOM 961 C CA . ASN B 1 27 ? -13.325 -3.401 -42.001 1.00 33.80 24 ASN B CA 1
ATOM 962 C C . ASN B 1 27 ? -12.517 -2.160 -41.605 1.00 32.37 24 ASN B C 1
ATOM 963 O O . ASN B 1 27 ? -13.047 -1.055 -41.559 1.00 34.34 24 ASN B O 1
ATOM 968 N N . ASN B 1 28 ? -11.224 -2.350 -41.346 1.00 28.95 25 ASN B N 1
ATOM 969 C CA . ASN B 1 28 ? -10.371 -1.258 -40.891 1.00 38.83 25 ASN B CA 1
ATOM 970 C C . ASN B 1 28 ? -10.971 -0.515 -39.690 1.00 39.46 25 ASN B C 1
ATOM 971 O O . ASN B 1 28 ? -11.031 0.716 -39.673 1.00 38.88 25 ASN B O 1
ATOM 976 N N . ILE B 1 29 ? -11.420 -1.273 -38.693 1.00 33.41 26 ILE B N 1
ATOM 977 C CA . ILE B 1 29 ? -11.842 -0.680 -37.433 1.00 37.14 26 ILE B CA 1
ATOM 978 C C . ILE B 1 29 ? -10.825 -1.044 -36.344 1.00 35.77 26 ILE B C 1
ATOM 979 O O . ILE B 1 29 ? -10.590 -2.225 -36.051 1.00 35.67 26 ILE B O 1
ATOM 984 N N . ALA B 1 30 ? -10.182 -0.031 -35.783 1.00 28.76 27 ALA B N 1
ATOM 985 C CA . ALA B 1 30 ? -9.210 -0.271 -34.726 1.00 34.93 27 ALA B CA 1
ATOM 986 C C . ALA B 1 30 ? -9.913 -0.790 -33.443 1.00 33.22 27 ALA B C 1
ATOM 987 O O . ALA B 1 30 ? -11.032 -0.383 -33.141 1.00 34.95 27 ALA B O 1
ATOM 989 N N . PHE B 1 31 ? -9.275 -1.681 -32.688 1.00 31.77 28 PHE B N 1
ATOM 990 C CA . PHE B 1 31 ? -9.892 -2.174 -31.447 1.00 31.11 28 PHE B CA 1
ATOM 991 C C . PHE B 1 31 ? -8.841 -2.602 -30.447 1.00 31.09 28 PHE B C 1
ATOM 992 O O . PHE B 1 31 ? -7.745 -2.995 -30.828 1.00 32.27 28 PHE B O 1
ATOM 1000 N N . ASP B 1 32 ? -9.184 -2.525 -29.169 1.00 29.64 29 ASP B N 1
ATOM 1001 C CA . ASP B 1 32 ? -8.314 -2.983 -28.088 1.00 32.79 29 ASP B CA 1
ATOM 1002 C C . ASP B 1 32 ? -8.784 -4.358 -27.665 1.00 34.70 29 ASP B C 1
ATOM 1003 O O . ASP B 1 32 ? -9.972 -4.552 -27.359 1.00 32.53 29 ASP B O 1
ATOM 1008 N N . GLU B 1 33 ? -7.865 -5.318 -27.664 1.00 30.04 30 GLU B N 1
ATOM 1009 C CA . GLU B 1 33 ? -8.210 -6.675 -27.289 1.00 31.00 30 GLU B CA 1
ATOM 1010 C C . GLU B 1 33 ? -7.608 -7.024 -25.948 1.00 28.16 30 GLU B C 1
ATOM 1011 O O . GLU B 1 33 ? -6.436 -6.768 -25.689 1.00 32.47 30 GLU B O 1
ATOM 1017 N N . THR B 1 34 ? -8.419 -7.612 -25.084 1.00 24.57 31 THR B N 1
ATOM 1018 C CA . THR B 1 34 ? -7.902 -8.255 -23.879 1.00 27.16 31 THR B CA 1
ATOM 1019 C C . THR B 1 34 ? -8.155 -9.754 -23.964 1.00 27.05 31 THR B C 1
ATOM 1020 O O . THR B 1 34 ? -9.312 -10.206 -24.046 1.00 26.79 31 THR B O 1
ATOM 1024 N N . ILE B 1 35 ? -7.064 -10.516 -23.961 1.00 24.30 32 ILE B N 1
ATOM 1025 C CA . ILE B 1 35 ? -7.143 -11.965 -24.035 1.00 24.78 32 ILE B CA 1
ATOM 1026 C C . ILE B 1 35 ? -6.944 -12.516 -22.644 1.00 26.25 32 ILE B C 1
ATOM 1027 O O . ILE B 1 35 ? -5.950 -12.204 -21.976 1.00 24.31 32 ILE B O 1
ATOM 1032 N N . ILE B 1 36 ? -7.883 -13.338 -22.209 1.00 26.94 33 ILE B N 1
ATOM 1033 C CA . ILE B 1 36 ? -7.799 -13.925 -20.876 1.00 31.68 33 ILE B CA 1
ATOM 1034 C C . ILE B 1 36 ? -7.866 -15.440 -21.015 1.00 30.01 33 ILE B C 1
ATOM 1035 O O . ILE B 1 36 ? -8.958 -16.015 -21.040 1.00 25.22 33 ILE B O 1
ATOM 1040 N N . ASP B 1 37 ? -6.705 -16.087 -21.098 1.00 28.14 34 ASP B N 1
ATOM 1041 C CA . ASP B 1 37 ? -6.680 -17.526 -21.321 1.00 26.54 34 ASP B CA 1
ATOM 1042 C C . ASP B 1 37 ? -6.831 -18.305 -20.044 1.00 29.72 34 ASP B C 1
ATOM 1043 O O . ASP B 1 37 ? -7.370 -19.402 -20.039 1.00 38.06 34 ASP B O 1
ATOM 1048 N N . ASP B 1 38 ? -6.354 -17.727 -18.954 1.00 27.23 35 ASP B N 1
ATOM 1049 C CA . ASP B 1 38 ? -6.427 -18.408 -17.669 1.00 30.02 35 ASP B CA 1
ATOM 1050 C C . ASP B 1 38 ? -7.883 -18.544 -17.214 1.00 25.80 35 ASP B C 1
ATOM 1051 O O . ASP B 1 38 ? -8.606 -17.555 -17.132 1.00 27.44 35 ASP B O 1
ATOM 1056 N N . TYR B 1 39 ? -8.300 -19.764 -16.900 1.00 22.59 36 TYR B N 1
ATOM 1057 C CA . TYR B 1 39 ? -9.673 -19.982 -16.484 1.00 25.64 36 TYR B CA 1
ATOM 1058 C C . TYR B 1 39 ? -10.097 -19.103 -15.284 1.00 26.01 36 TYR B C 1
ATOM 1059 O O . TYR B 1 39 ? -11.175 -18.479 -15.299 1.00 22.58 36 TYR B O 1
ATOM 1068 N N . ALA B 1 40 ? -9.282 -19.079 -14.230 1.00 24.84 37 ALA B N 1
ATOM 1069 C CA . ALA B 1 40 ? -9.690 -18.349 -13.022 1.00 30.57 37 ALA B CA 1
ATOM 1070 C C . ALA B 1 40 ? -9.866 -16.857 -13.297 1.00 26.47 37 ALA B C 1
ATOM 1071 O O . ALA B 1 40 ? -10.842 -16.235 -12.860 1.00 28.21 37 ALA B O 1
ATOM 1073 N N . GLN B 1 41 ? -8.911 -16.280 -14.019 1.00 27.04 38 GLN B N 1
ATOM 1074 C CA . GLN B 1 41 ? -9.016 -14.877 -14.402 1.00 25.51 38 GLN B CA 1
ATOM 1075 C C . GLN B 1 41 ? -10.247 -14.590 -15.265 1.00 24.32 38 GLN B C 1
ATOM 1076 O O . GLN B 1 41 ? -10.885 -13.552 -15.099 1.00 26.91 38 GLN B O 1
ATOM 1082 N N . ARG B 1 42 ? -10.575 -15.486 -16.197 1.00 19.65 39 ARG B N 1
ATOM 1083 C CA . ARG B 1 42 ? -11.681 -15.200 -17.114 1.00 22.59 39 ARG B CA 1
ATOM 1084 C C . ARG B 1 42 ? -13.008 -15.282 -16.350 1.00 22.78 39 ARG B C 1
ATOM 1085 O O . ARG B 1 42 ? -13.892 -14.417 -16.473 1.00 22.61 39 ARG B O 1
ATOM 1093 N N . SER B 1 43 ? -13.101 -16.323 -15.541 1.00 18.77 40 SER B N 1
ATOM 1094 C CA . SER B 1 43 ? -14.179 -16.513 -14.588 1.00 29.73 40 SER B CA 1
ATOM 1095 C C . SER B 1 43 ? -14.353 -15.282 -13.676 1.00 27.23 40 SER B C 1
ATOM 1096 O O . SER B 1 43 ? -15.479 -14.862 -13.333 1.00 29.06 40 SER B O 1
ATOM 1099 N N . LYS B 1 44 ? -13.240 -14.715 -13.252 1.00 29.15 41 LYS B N 1
ATOM 1100 C CA . LYS B 1 44 ? -13.322 -13.519 -12.416 1.00 31.20 41 LYS B CA 1
ATOM 1101 C C . LYS B 1 44 ? -13.858 -12.363 -13.247 1.00 28.83 41 LYS B C 1
ATOM 1102 O O . LYS B 1 44 ? -14.574 -11.507 -12.738 1.00 25.93 41 LYS B O 1
ATOM 1108 N N . PHE B 1 45 ? -13.505 -12.346 -14.533 1.00 18.90 42 PHE B N 1
ATOM 1109 C CA . PHE B 1 45 ? -13.988 -11.301 -15.427 1.00 20.67 42 PHE B CA 1
ATOM 1110 C C . PHE B 1 45 ? -15.498 -11.424 -15.624 1.00 18.08 42 PHE B C 1
ATOM 1111 O O . PHE B 1 45 ? -16.194 -10.424 -15.551 1.00 23.13 42 PHE B O 1
ATOM 1119 N N . TYR B 1 46 ? -16.000 -12.646 -15.833 1.00 18.26 43 TYR B N 1
ATOM 1120 C CA . TYR B 1 46 ? -17.440 -12.886 -15.980 1.00 21.86 43 TYR B CA 1
ATOM 1121 C C . TYR B 1 46 ? -18.142 -12.425 -14.729 1.00 24.90 43 TYR B C 1
ATOM 1122 O O . TYR B 1 46 ? -19.157 -11.724 -14.795 1.00 21.77 43 TYR B O 1
ATOM 1131 N N . ASP B 1 47 ? -17.609 -12.827 -13.582 1.00 18.09 44 ASP B N 1
ATOM 1132 C CA . ASP B 1 47 ? -18.225 -12.446 -12.299 1.00 23.24 44 ASP B CA 1
ATOM 1133 C C . ASP B 1 47 ? -18.280 -10.936 -12.082 1.00 24.44 44 ASP B C 1
ATOM 1134 O O . ASP B 1 47 ? -19.277 -10.405 -11.565 1.00 21.79 44 ASP B O 1
ATOM 1139 N N . GLU B 1 48 ? -17.195 -10.247 -12.424 1.00 23.06 45 GLU B N 1
ATOM 1140 C CA . GLU B 1 48 ? -17.163 -8.819 -12.158 1.00 28.02 45 GLU B CA 1
ATOM 1141 C C . GLU B 1 48 ? -18.127 -8.105 -13.124 1.00 24.27 45 GLU B C 1
ATOM 1142 O O . GLU B 1 48 ? -18.780 -7.158 -12.727 1.00 23.61 45 GLU B O 1
ATOM 1156 N N . ASN B 1 50 ? -20.900 -9.474 -14.411 1.00 20.80 47 ASN B N 1
ATOM 1157 C CA . ASN B 1 50 ? -22.219 -9.874 -13.939 1.00 23.64 47 ASN B CA 1
ATOM 1158 C C . ASN B 1 50 ? -22.626 -9.195 -12.625 1.00 23.11 47 ASN B C 1
ATOM 1159 O O . ASN B 1 50 ? -23.790 -8.788 -12.465 1.00 27.09 47 ASN B O 1
ATOM 1164 N N . GLN B 1 51 ? -21.664 -9.044 -11.713 1.00 20.32 48 GLN B N 1
ATOM 1165 C CA . GLN B 1 51 ? -21.873 -8.352 -10.415 1.00 21.81 48 GLN B CA 1
ATOM 1166 C C . GLN B 1 51 ? -22.116 -6.868 -10.538 1.00 22.99 48 GLN B C 1
ATOM 1167 O O . GLN B 1 51 ? -22.760 -6.278 -9.683 1.00 19.55 48 GLN B O 1
ATOM 1173 N N . SER B 1 52 ? -21.510 -6.242 -11.549 1.00 20.02 49 SER B N 1
ATOM 1174 C CA . SER B 1 52 ? -21.479 -4.801 -11.596 1.00 21.20 49 SER B CA 1
ATOM 1175 C C . SER B 1 52 ? -22.542 -4.330 -12.588 1.00 24.14 49 SER B C 1
ATOM 1176 O O . SER B 1 52 ? -22.847 -3.141 -12.674 1.00 24.53 49 SER B O 1
ATOM 1179 N N . GLY B 1 53 ? -23.125 -5.259 -13.332 1.00 25.35 50 GLY B N 1
ATOM 1180 C CA . GLY B 1 53 ? -24.171 -4.880 -14.284 1.00 27.15 50 GLY B CA 1
ATOM 1181 C C . GLY B 1 53 ? -23.666 -3.956 -15.405 1.00 25.74 50 GLY B C 1
ATOM 1182 O O . GLY B 1 53 ? -24.295 -2.953 -15.747 1.00 21.72 50 GLY B O 1
ATOM 1183 N N . LYS B 1 54 ? -22.527 -4.296 -15.988 1.00 17.16 51 LYS B N 1
ATOM 1184 C CA . LYS B 1 54 ? -22.006 -3.517 -17.106 1.00 24.98 51 LYS B CA 1
ATOM 1185 C C . LYS B 1 54 ? -22.255 -4.220 -18.459 1.00 24.11 51 LYS B C 1
ATOM 1186 O O . LYS B 1 54 ? -21.835 -3.767 -19.519 1.00 22.47 51 LYS B O 1
ATOM 1192 N N . VAL B 1 55 ? -22.947 -5.339 -18.418 1.00 21.41 52 VAL B N 1
ATOM 1193 C CA . VAL B 1 55 ? -23.239 -6.047 -19.659 1.00 23.06 52 VAL B CA 1
ATOM 1194 C C . VAL B 1 55 ? -24.756 -6.039 -19.810 1.00 26.12 52 VAL B C 1
ATOM 1195 O O . VAL B 1 55 ? -25.488 -5.736 -18.837 1.00 25.11 52 VAL B O 1
ATOM 1199 N N . ILE B 1 56 ? -25.230 -6.364 -21.003 1.00 19.15 53 ILE B N 1
ATOM 1200 C CA . ILE B 1 56 ? -26.668 -6.302 -21.274 1.00 27.39 53 ILE B CA 1
ATOM 1201 C C . ILE B 1 56 ? -27.393 -7.591 -20.910 1.00 27.65 53 ILE B C 1
ATOM 1202 O O . ILE B 1 56 ? -28.610 -7.611 -20.863 1.00 26.01 53 ILE B O 1
ATOM 1207 N N . PHE B 1 57 ? -26.633 -8.661 -20.668 1.00 24.65 54 PHE B N 1
ATOM 1208 C CA . PHE B 1 57 ? -27.166 -9.909 -20.106 1.00 25.40 54 PHE B CA 1
ATOM 1209 C C . PHE B 1 57 ? -25.991 -10.576 -19.385 1.00 25.13 54 PHE B C 1
ATOM 1210 O O . PHE B 1 57 ? -24.849 -10.200 -19.615 1.00 18.79 54 PHE B O 1
ATOM 1218 N N . PRO B 1 58 ? -26.267 -11.559 -18.508 1.00 26.72 55 PRO B N 1
ATOM 1219 C CA . PRO B 1 58 ? -25.147 -12.187 -17.779 1.00 28.73 55 PRO B CA 1
ATOM 1220 C C . PRO B 1 58 ? -24.243 -12.963 -18.729 1.00 27.08 55 PRO B C 1
ATOM 1221 O O . PRO B 1 58 ? -24.725 -13.693 -19.586 1.00 26.00 55 PRO B O 1
ATOM 1225 N N . ILE B 1 59 ? -22.939 -12.804 -18.600 1.00 22.76 56 ILE B N 1
ATOM 1226 C CA . ILE B 1 59 ? -22.066 -13.434 -19.575 1.00 23.09 56 ILE B CA 1
ATOM 1227 C C . ILE B 1 59 ? -21.367 -14.615 -18.923 0.97 22.55 56 ILE B C 1
ATOM 1228 O O . ILE B 1 59 ? -21.126 -14.625 -17.711 0.94 22.43 56 ILE B O 1
ATOM 1233 N N . SER B 1 60 ? -21.064 -15.600 -19.751 1.00 22.45 57 SER B N 1
ATOM 1234 C CA . SER B 1 60 ? -20.326 -16.780 -19.365 0.97 25.42 57 SER B CA 1
ATOM 1235 C C . SER B 1 60 ? -19.491 -17.278 -20.559 1.00 22.48 57 SER B C 1
ATOM 1236 O O . SER B 1 60 ? -19.003 -18.401 -20.562 0.81 19.86 57 SER B O 1
ATOM 1239 N N . THR B 1 61 ? -19.385 -16.463 -21.595 1.00 23.63 58 THR B N 1
ATOM 1240 C CA . THR B 1 61 ? -18.547 -16.777 -22.734 1.00 17.85 58 THR B CA 1
ATOM 1241 C C . THR B 1 61 ? -17.866 -15.517 -23.242 1.00 21.86 58 THR B C 1
ATOM 1242 O O . THR B 1 61 ? -18.256 -14.394 -22.875 1.00 23.44 58 THR B O 1
ATOM 1246 N N . VAL B 1 62 ? -16.869 -15.712 -24.105 1.00 22.07 59 VAL B N 1
ATOM 1247 C CA . VAL B 1 62 ? -16.298 -14.655 -24.933 1.00 24.27 59 VAL B CA 1
ATOM 1248 C C . VAL B 1 62 ? -16.501 -15.076 -26.406 1.00 26.94 59 VAL B C 1
ATOM 1249 O O . VAL B 1 62 ? -16.766 -16.233 -26.700 1.00 26.15 59 VAL B O 1
ATOM 1253 N N . PRO B 1 63 ? -16.395 -14.144 -27.349 1.00 19.93 60 PRO B N 1
ATOM 1254 C CA . PRO B 1 63 ? -16.057 -12.746 -27.198 1.00 18.59 60 PRO B CA 1
ATOM 1255 C C . PRO B 1 63 ? -17.198 -11.923 -26.599 1.00 21.59 60 PRO B C 1
ATOM 1256 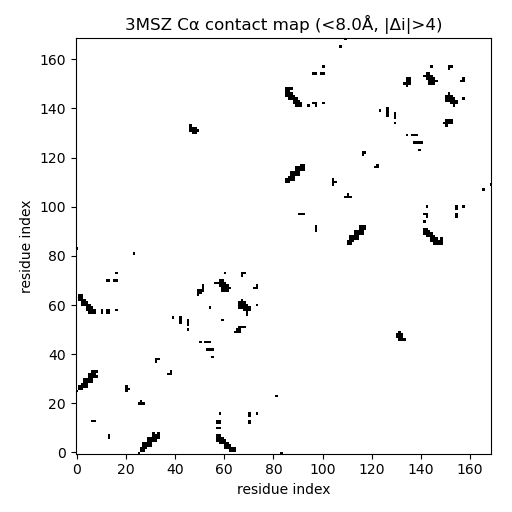O O . PRO B 1 63 ? -18.382 -12.260 -26.721 1.00 23.34 60 PRO B O 1
ATOM 1260 N N . GLN B 1 64 ? -16.798 -10.845 -25.936 1.00 22.26 61 GLN B N 1
ATOM 1261 C CA . GLN B 1 64 ? -17.711 -9.840 -25.452 1.00 20.59 61 GLN B CA 1
ATOM 1262 C C . GLN B 1 64 ? -17.151 -8.517 -25.964 1.00 24.35 61 GLN B C 1
ATOM 1263 O O . GLN B 1 64 ? -15.970 -8.192 -25.778 1.00 19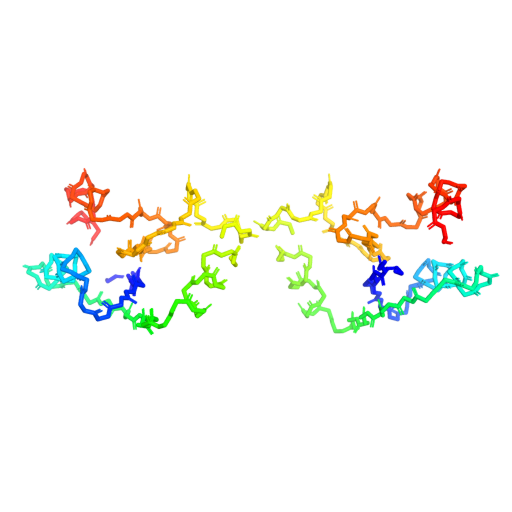.33 61 GLN B O 1
ATOM 1269 N N . ILE B 1 65 ? -18.016 -7.761 -26.611 1.00 22.09 62 ILE B N 1
ATOM 1270 C CA . ILE B 1 65 ? -17.610 -6.602 -27.362 1.00 20.28 62 ILE B CA 1
ATOM 1271 C C . ILE B 1 65 ? -18.295 -5.352 -26.788 1.00 19.60 62 ILE B C 1
ATOM 1272 O O . ILE B 1 65 ? -19.503 -5.383 -26.477 1.00 21.03 62 ILE B O 1
ATOM 1277 N N . PHE B 1 66 ? -17.527 -4.272 -26.660 1.00 18.99 63 PHE B N 1
ATOM 1278 C CA . PHE B 1 66 ? -18.016 -2.974 -26.174 1.00 18.26 63 PHE B CA 1
ATOM 1279 C C . PHE B 1 66 ? -17.676 -1.966 -27.255 1.00 23.90 63 PHE B C 1
ATOM 1280 O O . PHE B 1 66 ? -16.518 -1.879 -27.707 1.00 27.44 63 PHE B O 1
ATOM 1288 N N . ILE B 1 67 ? -18.684 -1.200 -27.647 1.00 21.64 64 ILE B N 1
ATOM 1289 C CA . ILE B 1 67 ? -18.501 -0.115 -28.594 1.00 29.41 64 ILE B CA 1
ATOM 1290 C C . ILE B 1 67 ? -18.857 1.194 -27.896 1.00 26.56 64 ILE B C 1
ATOM 1291 O O . ILE B 1 67 ? -19.919 1.318 -27.285 1.00 24.85 64 ILE B O 1
ATOM 1296 N N . ASP B 1 68 ? -17.931 2.138 -27.962 1.00 23.84 65 ASP B N 1
ATOM 1297 C CA . ASP B 1 68 ? -18.064 3.411 -27.246 1.00 28.29 65 ASP B CA 1
ATOM 1298 C C . ASP B 1 68 ? -18.566 3.167 -25.829 1.00 29.83 65 ASP B C 1
ATOM 1299 O O . ASP B 1 68 ? -19.509 3.803 -25.359 1.00 30.94 65 ASP B 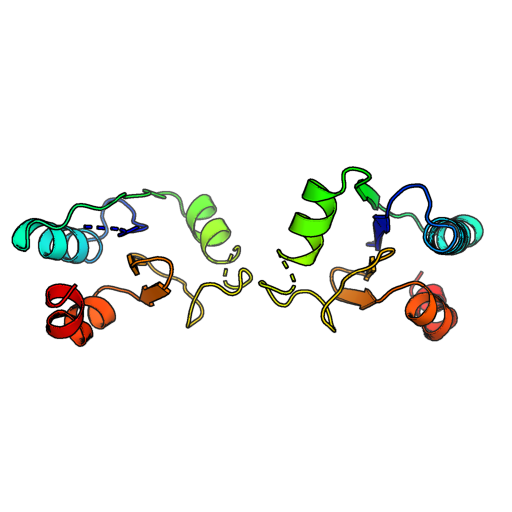O 1
ATOM 1304 N N . ASP B 1 69 ? -17.930 2.202 -25.167 1.00 27.32 66 ASP B N 1
ATOM 1305 C CA . ASP B 1 69 ? -18.206 1.873 -23.775 1.00 29.27 66 ASP B CA 1
ATOM 1306 C C . ASP B 1 69 ? -19.567 1.178 -23.501 1.00 36.84 66 ASP B C 1
ATOM 1307 O O . ASP B 1 69 ? -19.909 0.943 -22.337 1.00 30.24 66 ASP B O 1
ATOM 1312 N N . GLU B 1 70 ? -20.325 0.835 -24.545 1.00 26.76 67 GLU B N 1
ATOM 1313 C CA . GLU B 1 70 ? -21.585 0.099 -24.340 1.00 24.42 67 GLU B CA 1
ATOM 1314 C C . GLU B 1 70 ? -21.445 -1.374 -24.737 1.00 21.45 67 GLU B C 1
ATOM 1315 O O . GLU B 1 70 ? -21.012 -1.699 -25.842 1.00 21.56 67 GLU B O 1
ATOM 1321 N N . HIS B 1 71 ? -21.778 -2.278 -23.828 1.00 20.29 68 HIS B N 1
ATOM 1322 C CA . HIS B 1 71 ? -21.726 -3.680 -24.166 1.00 19.73 68 HIS B CA 1
ATOM 1323 C C . HIS B 1 71 ? -22.733 -3.988 -25.301 1.00 22.34 68 HIS B C 1
ATOM 1324 O O . HIS B 1 71 ? -23.901 -3.601 -25.217 1.00 21.36 68 HIS B O 1
ATOM 1331 N N . ILE B 1 72 ? -22.295 -4.677 -26.355 1.00 18.53 69 ILE B N 1
ATOM 1332 C CA . ILE B 1 72 ? -23.236 -5.040 -27.427 1.00 26.19 69 ILE B CA 1
ATOM 1333 C C . ILE B 1 72 ? -23.520 -6.551 -27.430 1.00 28.88 69 ILE B C 1
ATOM 1334 O O . ILE B 1 72 ? -24.498 -7.023 -28.044 1.00 27.01 69 ILE B O 1
ATOM 1339 N N . GLY B 1 73 ? -22.659 -7.305 -26.754 1.00 25.81 70 GLY B N 1
ATOM 1340 C CA . GLY B 1 73 ? -22.794 -8.746 -26.707 1.00 23.56 70 GLY B CA 1
ATOM 1341 C C . GLY B 1 73 ? -21.631 -9.470 -27.364 1.00 24.44 70 GLY B C 1
ATOM 1342 O O . GLY B 1 73 ? -20.498 -8.980 -27.372 1.00 24.28 70 GLY B O 1
ATOM 1343 N N . GLY B 1 74 ? -21.931 -10.645 -27.921 1.00 19.88 71 GLY B N 1
ATOM 1344 C CA . GLY B 1 74 ? -20.949 -11.515 -28.511 1.00 18.29 71 GLY B CA 1
ATOM 1345 C C . GLY B 1 74 ? -20.940 -11.500 -30.023 1.00 22.78 71 GLY B C 1
ATOM 1346 O O . GLY B 1 74 ? -21.307 -10.501 -30.678 1.00 18.64 71 GLY B O 1
ATOM 1347 N N . PHE B 1 75 ? -20.531 -12.620 -30.600 1.00 18.80 72 PHE B N 1
ATOM 1348 C CA . PHE B 1 75 ? -20.399 -12.674 -32.038 1.00 22.58 72 PHE B CA 1
ATOM 1349 C C . PHE B 1 75 ? -21.743 -12.571 -32.790 1.00 21.74 72 PHE B C 1
ATOM 1350 O O . PHE B 1 75 ? -21.838 -11.897 -33.813 1.00 19.80 72 PHE B O 1
ATOM 1358 N N . THR B 1 76 ? -22.778 -13.246 -32.301 1.00 26.09 73 THR B N 1
ATOM 1359 C CA . THR B 1 76 ? -24.092 -13.148 -32.940 1.00 24.66 73 THR B CA 1
ATOM 1360 C C . THR B 1 76 ? -24.619 -11.686 -32.918 1.00 31.21 73 THR B C 1
ATOM 1361 O O . THR B 1 76 ? -25.172 -11.199 -33.917 1.00 25.56 73 THR B O 1
ATOM 1365 N N . GLU B 1 77 ? -24.415 -10.970 -31.803 1.00 24.18 74 GLU B N 1
ATOM 1366 C CA . GLU B 1 77 ? -24.798 -9.558 -31.746 1.00 23.36 74 GLU B CA 1
ATOM 1367 C C . GLU B 1 77 ? -23.947 -8.706 -32.689 1.00 28.01 74 GLU B C 1
ATOM 1368 O O . GLU B 1 77 ? -24.463 -7.777 -33.334 1.00 28.88 74 GLU B O 1
ATOM 1374 N N . LEU B 1 78 ? -22.651 -9.013 -32.784 1.00 24.33 75 LEU B N 1
ATOM 1375 C CA . LEU B 1 78 ? -21.801 -8.305 -33.750 1.00 22.93 75 LEU B CA 1
ATOM 1376 C C . LEU B 1 78 ? -22.355 -8.402 -35.180 1.00 27.80 75 LEU B C 1
ATOM 1377 O O . LEU B 1 78 ? -22.513 -7.382 -35.858 1.00 26.22 75 LEU B O 1
ATOM 1382 N N . LYS B 1 79 ? -22.634 -9.628 -35.636 1.00 27.95 76 LYS B N 1
ATOM 1383 C CA . LYS B 1 79 ? -23.225 -9.835 -36.953 1.00 28.75 76 LYS B CA 1
ATOM 1384 C C . LYS B 1 79 ? -24.519 -9.049 -37.093 1.00 30.29 76 LYS B C 1
ATOM 1385 O O . LYS B 1 79 ? -24.754 -8.392 -38.108 1.00 32.28 76 LYS B O 1
ATOM 1391 N N . ALA B 1 80 ? -25.375 -9.130 -36.087 1.00 25.82 77 ALA B N 1
ATOM 1392 C CA . ALA B 1 80 ? -26.711 -8.536 -36.218 1.00 32.16 77 ALA B CA 1
ATOM 1393 C C . ALA B 1 80 ? -26.632 -7.018 -36.300 1.00 34.68 77 ALA B C 1
ATOM 1394 O O . ALA B 1 80 ? -27.519 -6.395 -36.880 1.00 31.13 77 ALA B O 1
ATOM 1396 N N . ASN B 1 81 ? -25.565 -6.437 -35.734 1.00 30.44 78 ASN B N 1
ATOM 1397 C CA . ASN B 1 81 ? -25.387 -4.985 -35.713 1.00 34.32 78 ASN B CA 1
ATOM 1398 C C . ASN B 1 81 ? -24.331 -4.463 -36.688 1.00 34.17 78 ASN B C 1
ATOM 1399 O O . ASN B 1 81 ? -23.977 -3.293 -36.624 1.00 36.13 78 ASN B O 1
ATOM 1404 N N . ALA B 1 82 ? -23.816 -5.317 -37.566 1.00 31.15 79 ALA B N 1
ATOM 1405 C CA . ALA B 1 82 ? -22.670 -4.939 -38.414 1.00 33.20 79 ALA B CA 1
ATOM 1406 C C . ALA B 1 82 ? -22.955 -3.706 -39.279 1.00 37.07 79 ALA B C 1
ATOM 1407 O O . ALA B 1 82 ? -22.141 -2.791 -39.365 1.00 38.04 79 ALA B O 1
ATOM 1409 N N . ASP B 1 83 ? -24.110 -3.690 -39.923 1.00 36.40 80 ASP B N 1
ATOM 1410 C CA . ASP B 1 83 ? -24.449 -2.567 -40.784 1.00 38.40 80 ASP B CA 1
ATOM 1411 C C . ASP B 1 83 ? -24.400 -1.276 -39.996 1.00 38.46 80 ASP B C 1
ATOM 1412 O O . ASP B 1 83 ? -23.836 -0.285 -40.460 1.00 36.02 80 ASP B O 1
ATOM 1417 N N . LYS B 1 84 ? -25.003 -1.267 -38.809 1.00 29.71 81 LYS B N 1
ATOM 1418 C CA . LYS B 1 84 ? -25.072 -0.011 -38.078 1.00 29.03 81 LYS B CA 1
ATOM 1419 C C . LYS B 1 84 ? -23.701 0.461 -37.613 1.00 36.03 81 LYS B C 1
ATOM 1420 O O . LYS B 1 84 ? -23.370 1.631 -37.742 1.00 39.58 81 LYS B O 1
ATOM 1426 N N . ILE B 1 85 ? -22.920 -0.465 -37.067 1.00 35.11 82 ILE B N 1
ATOM 1427 C CA . ILE B 1 85 ? -21.564 -0.201 -36.645 1.00 33.65 82 ILE B CA 1
ATOM 1428 C C . ILE B 1 85 ? -20.736 0.384 -37.771 1.00 38.33 82 ILE B C 1
ATOM 1429 O O . ILE B 1 85 ? -20.028 1.377 -37.579 1.00 41.48 82 ILE B O 1
ATOM 1434 N N . LEU B 1 86 ? -20.826 -0.235 -38.943 1.00 39.30 83 LEU B N 1
ATOM 1435 C CA . LEU B 1 86 ? -20.081 0.222 -40.104 1.00 44.50 83 LEU B CA 1
ATOM 1436 C C . LEU B 1 86 ? -20.436 1.655 -40.451 1.00 54.00 83 LEU B C 1
ATOM 1437 O O . LEU B 1 86 ? -19.564 2.455 -40.786 1.00 62.81 83 LEU B O 1
ATOM 1442 N N . ASN B 1 87 ? -21.714 1.981 -40.370 1.00 52.15 84 ASN B N 1
ATOM 1443 C CA . ASN B 1 87 ? -22.159 3.317 -40.702 1.00 63.10 84 ASN B CA 1
ATOM 1444 C C . ASN B 1 87 ? -21.857 4.340 -39.610 1.00 75.55 84 ASN B C 1
ATOM 1445 O O . ASN B 1 87 ? -22.240 5.501 -39.722 1.00 81.65 84 ASN B O 1
ATOM 1450 N N . LYS B 1 88 ? -21.164 3.901 -38.560 1.00 77.53 85 LYS B N 1
ATOM 1451 C CA . LYS B 1 88 ? -20.668 4.801 -37.521 1.00 79.82 85 LYS B CA 1
ATOM 1452 C C . LYS B 1 88 ? -19.140 4.853 -37.556 1.00 80.90 85 LYS B C 1
ATOM 1453 O O . LYS B 1 88 ? -18.511 5.556 -36.770 1.00 82.30 85 LYS B O 1
ATOM 1459 N N . LYS B 1 89 ? -18.554 4.098 -38.479 1.00 81.22 86 LYS B N 1
ATOM 1460 C CA . LYS B 1 89 ? -17.103 4.040 -38.648 1.00 80.99 86 LYS B CA 1
ATOM 1461 C C . LYS B 1 89 ? -16.485 5.439 -38.608 1.00 77.80 86 LYS B C 1
ATOM 1462 O O . LYS B 1 89 ? -16.152 6.014 -39.645 1.00 75.66 86 LYS B O 1
#

InterPro domains:
  IPR002109 Glutaredoxin [PF00462] (3-69)
  IPR004045 Glutathione S-transferase, N-terminal [PS50404] (1-86)
  IPR011900 Glutaredoxin, GrxC [cd03418] (2-81)
  IPR014025 Glutaredoxin subgroup [PR00160] (3-21)
  IPR014025 Glutaredoxin subgroup [PR00160] (52-65)
  IPR014025 Glutaredoxin subgroup [PR00160] (66-79)
  IPR036249 Thioredoxin-like superfamily [SSF52833] (1-77)

Sequence (169 aa):
AKVKIIYTRNGCCPYCCVWAKQWFEENNIAFDETIIIDDYAQRSKFYDDENQSGKVIFPISTVPQIFIDDEHIGGFTELKANADKILNKAKVKIYTRNGCCPYCCVWAKQWFEENNIAFDETIIDDYAQRSKFYDENQSGKVIFPISTVPQIFIDDEHIGGFTELKANADKILNKK

B-factor: mean 34.13, std 14.77, range [12.67, 161.33]

=== Feature glossary ===
The record interleaves many kinds of information about one protein. Here is each kind framed as the question it answers.

Q: What are the backbone torsion angles?
A: φ (phi) and ψ (psi) are the two rotatable backbone dihedrals per residue: φ is the C(i-1)–N–Cα–C torsion, ψ is the N–Cα–C–N(i+1) torsion, both in degrees on (−180°, 180°]. α-helical residues cluster near (−60°, −45°); β-strand residues near (−120°, +130°). A Ramachandran plot is simply a scatter of (φ, ψ) for every residue.

Q: What is the amino-acid chain?
A: This is the polypeptide sequence — one letter per residue, N-terminus first. Length ranges from a few dozen residues for small domains to over a thousand for large multi-domain proteins.

Q: How mobile is each atom in the crystal?
A: For experimental (PDB) structures, the B-factor (temperature factor) quantifies the positional spread of each atom in the crystal — a combination of thermal vibration and static disorder — in units of Å². High B-factors mark flexible loops or poorly resolved regions; low B-factors mark the rigid, well-ordered core.

Q: Are the domains correctly placed relative to each other?
A: Predicted Aligned Error (PAE) is an AlphaFold confidence matrix: entry (i, j) is the expected error in the position of residue j, in ångströms, when the prediction is superimposed on the true structure at residue i. Low PAE within a block of residues means that block is internally rigid and well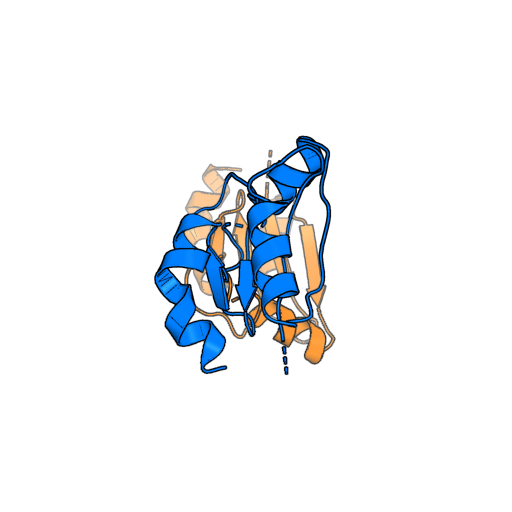-predicted; high PAE between two blocks means their relative placement is uncertain even if each block individually is confident.

Q: How confident is the AlphaFold model at each residue?
A: pLDDT is the predicted lDDT-Cα score: AlphaFold's confidence that the local environment of each residue (all inter-atomic distances within 15 Å) is correctly placed. It is a per-residue number between 0 and 100, with higher meaning more reliable.

Q: What family and function is it annotated with?
A: Functional annotations link the protein to curated databases. InterPro entries identify conserved domains and families by matching the sequence against member-database signatures (Pfam, PROSITE, CDD, …). Gene Ontology (GO) terms describe molecular function, biological process, and cellular component in a controlled vocabulary. CATH places the structure in a hierarchical fold classification (Class/Architecture/Topology/Homologous-superfamily). The organism is the source species.

Q: How big and how compact is the whole molecule?
A: Three whole-structure scalars: the radius of gyration (RMS distance of Cα from centroid, in Å), the count of Cα–Cα contacts (pairs closer than 8 Å and separated by more than four residues in sequence — i.e. tertiary, not local, contact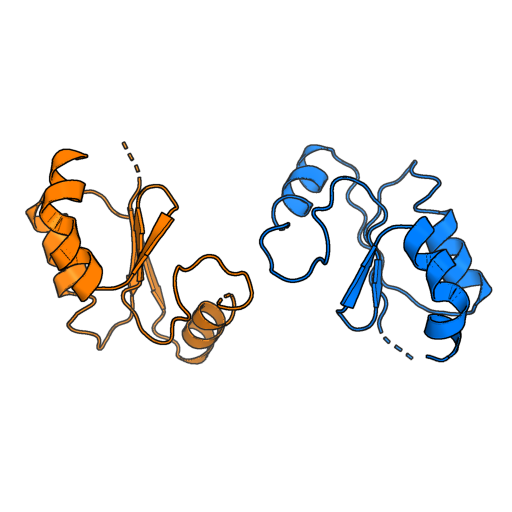s), and the bounding-box dimensions. Together they distinguish compact globular folds from extended fibres or disordered chains.

Q: What known structures does this most resemble?
A: The Foldseek neighbor list gives the closest experimentally determined structures in the PDB, ranked by structural alignment. TM-score near 1 means near-identical fold; near 0.3 means only rough topology match. This is how one finds what a novel AlphaFold prediction most resembles in the solved-structure universe.

Q: Which residues are buried vs exposed?
A: SASA measures how much of the protein is reachable by solvent. It is computed by rolling a water-sized probe over the atomic surface and summing the exposed area (Å²). Per-residue SASA distinguishes core (buried, low SASA) from surface (exposed, high SASA) residues; total SASA is a whole-molecule size measure.

Q: Which residues are in helices, strands, or loops?
A: Eight-state secondary structure (DSSP): H is the canonical α-helix, G the tighter 3₁₀-helix, I the wider π-helix; E/B are β-structure, T and S are turns and bends, and '-' is everything else. DSSP derives these from the pattern of main-chain N–H···O=C hydrogen bonds, not from the sequence.

Q: Where is each backbone atom in 3D?
A: Structure coordinates are given as an mmCIF _atom_site loop: one row per atom with element, residue name, chain id, sequence number, and x/y/z position in Å. Only the four main-chain atoms per residue are included here; side chains are omitted to keep the record compact.

Q: What if only a Cα trace is available?
A: Three-state secondary structure (P-SEA) collapses the eight DSSP classes into helix (a), strand (b), and coil (c). P-SEA assigns these from Cα geometry alone — distances and angles — without requiring backbone oxygens, so it works on any Cα trace.

Q: What do the rendered images show?
A: The six renders are orthographic views along the three Cartesian axes in both directions. Representation (cartoon, sticks, or surface) and color scheme (sequence-rainbow or by-chain) vary across proteins so the training set covers all the common visualization conventions.

Q: What does the local fold look like, residue by residue?
A: Foldseek's 3Di representation compresses backbone geometry into a per-residue letter drawn from a learned twenty-state alphabet. It captures the tertiary interaction pattern around each residue — which residues are packed against it in space, regardless of where they are in sequence.

Q: What do the diagnostic plots show?
A: The contact map is a binary N×N matrix image: pixel (i, j) is dark where Cα_i and Cα_j are within 8 Å and |i−j|>4. Because the |i−j|>4 filter removes local helical contacts, off-diagonal stripes parallel to the main diagonal indicate parallel β-sheets; stripes perpendicular to it indicate antiparallel β-sheets. The Ramachandran plot scatters every residue's (φ, ψ) pair against the sterically allowed regions. The PAE heatmap renders the predicted-aligned-error matrix.